Protein AF-A0A5K1EZI3-F1 (afdb_monomer)

Nearest PDB structures (foldseek):
  6fdp-assembly1_A  TM=5.413E-01  e=1.019E-01  Homo sapiens
  7bev-assembly1_A  TM=5.002E-01  e=5.041E-01  Homo sapiens
  7onu-assembly1_E  TM=4.854E-01  e=3.895E-0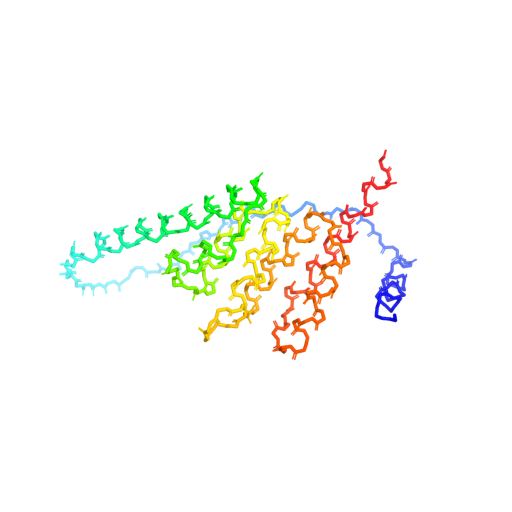1  Homo sapiens
  6fd7-assembly1_A  TM=5.371E-01  e=1.342E+00  Homo sapiens
  2xpi-assembly1_A  TM=5.001E-01  e=3.964E+00  Schizosaccharomyces pombe

Secondary structure (DSSP, 8-state):
-HHHHHHHHHHHHSSS------------------------------SHHHHHHHHHHHHHHHHHHHHHHHHHHHHTT--HHHHHHHTT----HHHHHHHHHHTTT-HHHHHHHHHHHTTSTT----HHHHHHHHHHHHHTT-HHHHHHHHHHHHHTT---HHHHHHHHHHHHHHHHTT--

InterPro domains:
  IPR002885 Pentatricopeptide repeat [PS51375] (126-160)
  IPR002885 Pentatricopeptide repeat [TIGR00756] (129-157)
  IPR011990 Tetratricopeptide-like helical domain superfamily [G3DSA:1.25.40.10] (59-180)
  IPR044578 Pentatricopeptide repeat-containing protein BIR6-like [PTHR47003] (55-180)

Solvent-accessible surface area (backbone atoms only — not comparable to full-atom values): 11036 Å² total; per-residue (Å²): 109,69,70,58,50,55,52,51,59,53,55,70,68,69,74,66,91,80,79,95,79,77,88,80,81,76,88,76,92,77,84,84,88,79,87,89,78,86,83,89,79,95,72,88,72,83,66,62,66,60,53,57,51,52,50,51,51,53,50,52,51,48,44,52,50,53,44,49,52,49,55,55,24,57,76,64,74,48,71,49,65,65,52,52,64,71,64,70,67,84,85,43,64,68,57,51,34,58,38,40,61,77,28,47,83,40,49,68,57,34,51,53,51,52,57,50,53,51,68,40,88,98,43,70,81,48,46,66,38,49,45,49,52,42,49,20,22,36,73,62,66,36,58,69,62,35,51,54,52,51,55,51,30,58,75,69,70,40,70,52,75,67,60,60,50,46,55,56,55,32,53,53,63,56,56,58,67,75,78,111

Mean predicted aligned error: 14.08 Å

Foldseek 3Di:
DVVVVVVVVVVVVPPDDDDDDDPDDDPDDDDDDDDDDDDDDDDDPPPPPVVVVVVVVVLVVLLVVLLVLLVVCVVVVHPSLVVVVVVVRPQDQVSLLSSLVVCLQPLPSNVVSLVSSCPDPPDHHALSNLLSSLSSCLNNVVVVVNVVSLVVCVVVVRDDPSSVVSNVVSVVVVVVVVVD

Radius of gyration: 22.32 Å; Cα contacts (8 Å, |Δi|>4): 103; chains: 1; bounding box: 46×51×60 Å

Structure (mmCIF, N/CA/C/O backbone):
data_AF-A0A5K1EZI3-F1
#
_entry.id   AF-A0A5K1EZI3-F1
#
loop_
_atom_site.group_PDB
_atom_site.id
_atom_site.type_symbol
_atom_site.label_atom_id
_atom_site.label_alt_id
_atom_site.label_comp_id
_atom_sit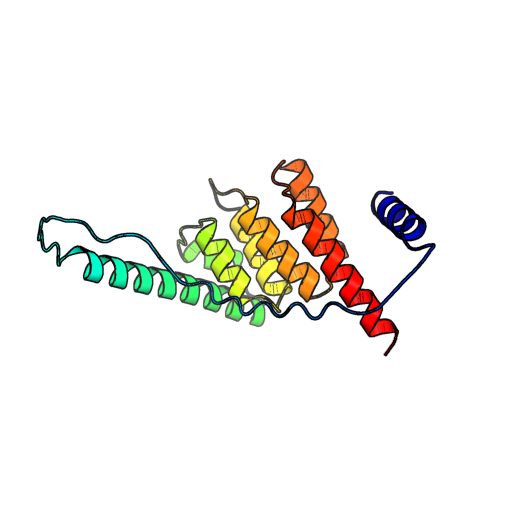e.label_asym_id
_atom_site.label_entity_id
_atom_site.label_seq_id
_atom_site.pdbx_PDB_ins_code
_atom_site.Cartn_x
_atom_site.Cartn_y
_atom_site.Cartn_z
_atom_site.occupancy
_atom_site.B_iso_or_equiv
_atom_site.auth_seq_id
_atom_site.auth_comp_id
_atom_site.auth_asym_id
_atom_site.auth_atom_id
_atom_site.pdbx_PDB_model_num
ATOM 1 N N . LYS A 1 1 ? 18.517 9.032 -17.208 1.00 45.69 1 LYS A N 1
ATOM 2 C CA . LYS A 1 1 ? 19.935 8.676 -16.939 1.00 45.69 1 LYS A CA 1
ATOM 3 C C . LYS A 1 1 ? 20.067 7.306 -16.268 1.00 45.69 1 LYS A C 1
ATOM 5 O O . LYS A 1 1 ? 20.828 6.501 -16.771 1.00 45.69 1 LYS A O 1
ATOM 10 N N . PHE A 1 2 ? 19.306 6.991 -15.210 1.00 39.41 2 PHE A N 1
ATOM 11 C CA . PHE A 1 2 ? 19.291 5.632 -14.631 1.00 39.41 2 PHE A CA 1
ATOM 12 C C . PHE A 1 2 ? 18.653 4.577 -15.558 1.00 39.41 2 PHE A C 1
ATOM 14 O O . PHE A 1 2 ? 19.219 3.507 -15.732 1.00 39.41 2 PHE A O 1
ATOM 21 N N . SER A 1 3 ? 17.545 4.912 -16.235 1.00 40.72 3 SER A N 1
ATOM 22 C CA . SER A 1 3 ? 16.910 4.040 -17.247 1.00 40.72 3 SER A CA 1
ATOM 23 C C . SER A 1 3 ? 17.865 3.650 -18.381 1.00 40.72 3 SER A C 1
ATOM 25 O O . SER A 1 3 ? 17.948 2.486 -18.744 1.00 40.72 3 SER A O 1
ATOM 27 N N . THR A 1 4 ? 18.632 4.616 -18.889 1.00 44.75 4 THR A N 1
ATOM 28 C CA . THR A 1 4 ? 19.606 4.404 -19.969 1.00 44.75 4 THR A CA 1
ATOM 29 C C . THR A 1 4 ? 20.823 3.602 -19.506 1.00 44.75 4 THR A C 1
ATOM 31 O O . THR A 1 4 ? 21.345 2.805 -20.269 1.00 44.75 4 THR A O 1
ATOM 34 N N . LEU A 1 5 ? 21.251 3.768 -18.247 1.00 49.56 5 LEU A N 1
ATOM 35 C CA . LEU A 1 5 ? 22.339 2.970 -17.671 1.00 49.56 5 LEU A CA 1
ATOM 36 C C . LEU A 1 5 ? 21.917 1.513 -17.462 1.00 49.56 5 LEU A C 1
ATOM 38 O O . LEU A 1 5 ? 22.689 0.614 -17.760 1.00 49.56 5 LEU A O 1
ATOM 42 N N . LEU A 1 6 ? 20.679 1.261 -17.023 1.00 55.12 6 LEU A N 1
ATOM 43 C CA . LEU A 1 6 ? 20.150 -0.104 -16.941 1.00 55.12 6 LEU A CA 1
ATOM 44 C C . LEU A 1 6 ? 19.987 -0.743 -18.329 1.00 55.12 6 LEU A C 1
ATOM 46 O O . LEU A 1 6 ? 20.252 -1.933 -18.477 1.00 55.12 6 LEU A O 1
ATOM 50 N N . GLU A 1 7 ? 19.605 0.029 -19.350 1.00 49.81 7 GLU A N 1
ATOM 51 C CA . GLU A 1 7 ? 19.553 -0.449 -20.739 1.00 49.81 7 GLU A CA 1
ATOM 52 C C . GLU A 1 7 ? 20.942 -0.799 -21.297 1.00 49.81 7 GLU A C 1
ATOM 54 O O . GLU A 1 7 ? 21.100 -1.861 -21.904 1.00 49.81 7 GLU A O 1
ATOM 59 N N . GLU A 1 8 ? 21.959 0.035 -21.059 1.00 45.12 8 GLU A N 1
ATOM 60 C CA . GLU A 1 8 ? 23.332 -0.225 -21.517 1.00 45.12 8 GLU A CA 1
ATOM 61 C C . GLU A 1 8 ? 23.987 -1.412 -20.791 1.00 45.12 8 GLU A C 1
ATOM 63 O O . GLU A 1 8 ? 24.652 -2.232 -21.431 1.00 45.12 8 GLU A O 1
ATOM 68 N N . GLU A 1 9 ? 23.774 -1.557 -19.479 1.00 49.31 9 GLU A N 1
ATOM 69 C CA . GLU A 1 9 ? 24.380 -2.636 -18.682 1.00 49.31 9 GLU A CA 1
ATOM 70 C C . GLU A 1 9 ? 23.766 -4.015 -18.982 1.00 49.31 9 GLU A C 1
ATOM 72 O O . GLU A 1 9 ? 24.417 -5.051 -18.822 1.00 49.31 9 GLU A O 1
ATOM 77 N N . VAL A 1 10 ? 22.503 -4.038 -19.420 1.00 52.97 10 VAL A N 1
ATOM 78 C CA . VAL A 1 10 ? 21.805 -5.250 -19.877 1.00 52.97 10 VAL A CA 1
ATOM 79 C C . VAL A 1 10 ? 22.204 -5.600 -21.315 1.00 52.97 10 VAL A C 1
ATOM 81 O O . VAL A 1 10 ? 22.343 -6.779 -21.634 1.00 52.97 10 VAL A O 1
ATOM 84 N N . TYR A 1 11 ? 22.452 -4.606 -22.175 1.00 41.81 11 TYR A N 1
ATOM 85 C CA . TYR A 1 11 ? 22.915 -4.834 -23.549 1.00 41.81 11 TYR A CA 1
ATOM 86 C C . TYR A 1 11 ? 24.332 -5.428 -23.599 1.00 41.81 11 TYR A C 1
ATOM 88 O O . TYR A 1 11 ? 24.587 -6.339 -24.381 1.00 41.81 11 TYR A O 1
ATOM 96 N N . LYS A 1 12 ? 25.239 -4.984 -22.719 1.00 45.38 12 LYS A N 1
ATOM 97 C CA . LYS A 1 12 ? 26.619 -5.503 -22.658 1.00 45.38 12 LYS A CA 1
ATOM 98 C C . LYS A 1 12 ? 26.729 -6.940 -22.143 1.00 45.38 12 LYS A C 1
ATOM 100 O O . LYS A 1 12 ? 27.698 -7.613 -22.472 1.00 45.38 12 LYS A O 1
ATOM 105 N N . ARG A 1 13 ? 25.767 -7.412 -21.342 1.00 49.94 13 ARG A N 1
ATOM 106 C CA . ARG A 1 13 ? 25.794 -8.769 -20.767 1.00 49.94 1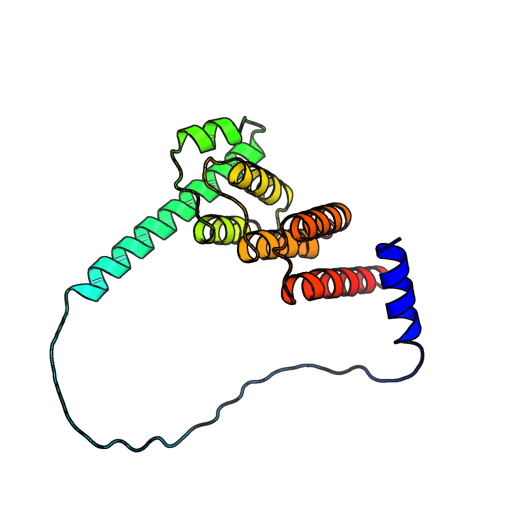3 ARG A CA 1
ATOM 107 C C . ARG A 1 13 ? 25.201 -9.855 -21.665 1.00 49.94 13 ARG A C 1
ATOM 109 O O . ARG A 1 13 ? 25.483 -11.019 -21.428 1.00 49.94 13 ARG A O 1
ATOM 116 N N . ASN A 1 14 ? 24.437 -9.488 -22.693 1.00 42.78 14 ASN A N 1
ATOM 117 C CA . ASN A 1 14 ? 23.687 -10.439 -23.525 1.00 42.78 14 ASN A CA 1
ATOM 118 C C . ASN A 1 14 ? 24.277 -10.611 -24.938 1.00 42.78 14 ASN A C 1
ATOM 120 O O . ASN A 1 14 ? 23.567 -11.025 -25.852 1.00 42.78 14 ASN A O 1
ATOM 124 N N . GLY A 1 15 ? 25.542 -10.222 -25.128 1.00 38.34 15 GLY A N 1
ATOM 125 C CA . GLY A 1 15 ? 26.219 -10.227 -26.425 1.00 38.34 15 GLY A CA 1
ATOM 126 C C . GLY A 1 15 ? 26.690 -11.596 -26.913 1.00 38.34 15 GLY A C 1
ATOM 127 O O . GLY A 1 15 ? 26.857 -11.739 -28.114 1.00 38.34 15 GLY A O 1
ATOM 128 N N . ASP A 1 16 ? 26.833 -12.594 -26.040 1.00 33.97 16 ASP A N 1
ATOM 129 C CA . ASP A 1 16 ? 27.304 -13.928 -26.416 1.00 33.97 16 ASP A CA 1
ATOM 130 C C . ASP A 1 16 ? 26.567 -15.000 -25.587 1.00 33.97 16 ASP A C 1
ATOM 132 O O . ASP A 1 16 ? 26.654 -14.970 -24.365 1.00 33.97 16 ASP A O 1
ATOM 136 N N . GLU A 1 17 ? 25.853 -15.904 -26.284 1.00 38.91 17 GLU A N 1
ATOM 137 C CA . GLU A 1 17 ? 25.683 -17.349 -25.981 1.00 38.91 17 GLU A CA 1
ATOM 138 C C . GLU A 1 17 ? 25.104 -17.789 -24.598 1.00 38.91 17 GLU A C 1
ATOM 140 O O . GLU A 1 17 ? 25.548 -17.354 -23.550 1.00 38.91 17 GLU A O 1
ATOM 145 N N . VAL A 1 18 ? 24.153 -18.719 -24.404 1.00 37.22 18 VAL A N 1
ATOM 146 C CA . VAL A 1 18 ? 23.361 -19.686 -25.192 1.00 37.22 18 VAL A CA 1
ATOM 147 C C . VAL A 1 18 ? 22.156 -20.093 -24.307 1.00 37.22 18 VAL A C 1
ATOM 149 O O . VAL A 1 18 ? 22.229 -20.014 -23.084 1.00 37.22 18 VAL A O 1
ATOM 152 N N . ALA A 1 19 ? 21.131 -20.657 -24.950 1.00 33.09 19 ALA A N 1
ATOM 153 C CA . ALA A 1 19 ? 20.213 -21.689 -24.446 1.00 33.09 19 ALA A CA 1
ATOM 154 C C . ALA A 1 19 ? 19.040 -21.274 -23.538 1.00 33.09 19 ALA A C 1
ATOM 156 O O . ALA A 1 19 ? 19.161 -21.026 -22.342 1.00 33.09 19 ALA A O 1
ATOM 157 N N . ASN A 1 20 ? 17.858 -21.349 -24.156 1.00 41.91 20 ASN A N 1
ATOM 158 C CA . ASN A 1 20 ? 16.627 -21.806 -23.522 1.00 41.91 20 ASN A CA 1
ATOM 159 C C . ASN A 1 20 ? 16.889 -23.070 -22.694 1.00 41.91 20 ASN A C 1
ATOM 161 O O . ASN A 1 20 ? 17.385 -24.054 -23.234 1.00 41.91 20 ASN A O 1
ATOM 165 N N . ASP A 1 21 ? 16.553 -23.009 -21.415 1.00 38.06 21 ASP A N 1
ATOM 166 C CA . ASP A 1 21 ? 15.732 -23.979 -20.686 1.00 38.06 21 ASP A CA 1
ATOM 167 C C . ASP A 1 21 ? 15.951 -23.714 -19.205 1.00 38.06 21 ASP A C 1
ATOM 169 O O . ASP A 1 21 ? 17.045 -23.890 -18.667 1.00 38.06 21 ASP A O 1
ATOM 173 N N . THR A 1 22 ? 14.904 -23.276 -18.519 1.00 39.81 22 THR A N 1
ATOM 174 C CA . THR A 1 22 ? 14.792 -23.568 -17.091 1.00 39.81 22 THR A CA 1
ATOM 175 C C . THR A 1 22 ? 13.324 -23.570 -16.701 1.00 39.81 22 THR A C 1
ATOM 177 O O . THR A 1 22 ? 12.804 -22.653 -16.068 1.00 39.81 22 THR A O 1
ATOM 180 N N . ASP A 1 23 ? 12.662 -24.658 -17.086 1.00 38.38 23 ASP A N 1
ATOM 181 C CA . ASP A 1 23 ? 11.714 -25.295 -16.184 1.00 38.38 23 ASP A CA 1
ATOM 182 C C . ASP A 1 23 ? 12.450 -25.572 -14.865 1.00 38.38 23 ASP A C 1
ATOM 184 O O . ASP A 1 23 ? 13.356 -26.402 -14.805 1.00 38.38 23 ASP A O 1
ATOM 188 N N . ILE A 1 24 ? 12.089 -24.853 -13.803 1.00 39.78 24 ILE A N 1
ATOM 189 C CA . ILE A 1 24 ? 12.442 -25.246 -12.438 1.00 39.78 24 ILE A CA 1
ATOM 190 C C . ILE A 1 24 ? 11.152 -25.699 -11.765 1.00 39.78 24 ILE A C 1
ATOM 192 O O . ILE A 1 24 ? 10.483 -24.951 -11.054 1.00 39.78 24 ILE A O 1
ATOM 196 N N . PHE A 1 25 ? 10.821 -26.960 -12.036 1.00 38.75 25 PHE A N 1
ATOM 197 C CA . PHE A 1 25 ? 10.209 -27.835 -11.050 1.00 38.75 25 PHE A CA 1
ATOM 198 C C . PHE A 1 25 ? 11.273 -28.162 -10.002 1.00 38.75 25 PHE A C 1
ATOM 200 O O . PHE A 1 25 ? 12.363 -28.610 -10.354 1.00 38.75 25 PHE A O 1
ATOM 207 N N . VAL A 1 26 ? 10.950 -27.980 -8.725 1.00 40.72 26 VAL A N 1
ATOM 208 C CA . VAL A 1 26 ? 11.588 -28.746 -7.651 1.00 40.72 26 VAL A CA 1
ATOM 209 C C . VAL A 1 26 ? 10.478 -29.205 -6.716 1.00 40.72 26 VAL A C 1
ATOM 211 O O . VAL A 1 26 ? 10.163 -28.549 -5.727 1.00 40.72 26 VAL A O 1
ATOM 214 N N . ASP A 1 27 ? 9.871 -30.332 -7.084 1.00 41.41 27 ASP A N 1
ATOM 215 C CA . ASP A 1 27 ? 9.483 -31.331 -6.097 1.00 41.41 27 ASP A CA 1
ATOM 216 C C . ASP A 1 27 ? 10.785 -31.931 -5.555 1.00 41.41 27 ASP A C 1
ATOM 218 O O . ASP A 1 27 ? 11.642 -32.386 -6.317 1.00 41.41 27 ASP A O 1
ATOM 222 N N . GLY A 1 28 ? 10.965 -31.861 -4.243 1.00 38.06 28 GLY A N 1
ATOM 223 C CA . GLY A 1 28 ? 12.155 -32.340 -3.553 1.00 38.06 28 GLY A CA 1
ATOM 224 C C . GLY A 1 28 ? 11.763 -32.952 -2.222 1.00 38.06 28 GLY A C 1
ATOM 225 O O . GLY A 1 28 ? 11.924 -32.317 -1.184 1.00 38.06 28 GLY A O 1
ATOM 226 N N . ASP A 1 29 ? 11.239 -34.176 -2.282 1.00 43.34 29 ASP A N 1
ATOM 227 C CA . ASP A 1 29 ? 11.206 -35.107 -1.156 1.00 43.34 29 ASP A CA 1
ATOM 228 C C . ASP A 1 29 ? 12.644 -35.435 -0.734 1.00 43.34 29 ASP A C 1
ATOM 230 O O . ASP A 1 29 ? 13.414 -36.010 -1.506 1.00 43.34 29 ASP A O 1
ATOM 234 N N . VAL A 1 30 ? 12.991 -35.099 0.508 1.00 48.44 30 VAL A N 1
ATOM 235 C CA . VAL A 1 30 ? 14.116 -35.693 1.239 1.00 48.44 30 VAL A CA 1
ATOM 236 C C . VAL A 1 30 ? 13.651 -35.951 2.676 1.00 48.44 30 VAL A C 1
ATOM 238 O O . VAL A 1 30 ? 13.688 -35.055 3.519 1.00 48.44 30 VAL A O 1
ATOM 241 N N . GLY A 1 31 ? 13.181 -37.176 2.932 1.00 38.28 31 GLY A N 1
ATOM 242 C CA . GLY A 1 31 ? 13.321 -37.843 4.237 1.00 38.28 31 GLY A CA 1
ATOM 243 C C . GLY A 1 31 ? 14.764 -38.352 4.397 1.00 38.28 31 GLY A C 1
ATOM 244 O O . GLY A 1 31 ? 15.509 -38.392 3.419 1.00 38.28 31 GLY A O 1
ATOM 245 N N . ASP A 1 32 ? 15.289 -38.724 5.559 1.00 40.94 32 ASP A N 1
ATOM 246 C CA . ASP A 1 32 ? 14.758 -38.926 6.907 1.00 40.94 32 ASP A CA 1
ATOM 247 C C . ASP A 1 32 ? 15.922 -38.713 7.912 1.00 40.94 32 ASP A C 1
ATOM 249 O O . ASP A 1 32 ? 17.052 -38.422 7.516 1.00 40.94 32 ASP A O 1
ATOM 253 N N . ASP A 1 33 ? 15.628 -38.929 9.198 1.00 47.12 33 ASP A N 1
ATOM 254 C CA . ASP A 1 33 ? 16.542 -39.235 10.314 1.00 47.12 33 ASP A CA 1
ATOM 255 C C . ASP A 1 33 ? 16.895 -38.096 11.286 1.00 47.12 33 ASP A C 1
ATOM 257 O O . ASP A 1 33 ? 18.024 -37.607 11.361 1.00 47.12 33 ASP A O 1
ATOM 261 N N . TYR A 1 34 ? 15.943 -37.794 12.178 1.00 45.56 34 TYR A N 1
ATOM 262 C CA . TYR A 1 34 ? 16.273 -37.373 13.541 1.00 45.56 34 TYR A CA 1
ATOM 263 C C . TYR A 1 34 ? 15.736 -38.384 14.551 1.00 45.56 34 TYR A C 1
ATOM 265 O O . TYR A 1 34 ? 14.535 -38.625 14.646 1.00 45.56 34 TYR A O 1
ATOM 273 N N . ASN A 1 35 ? 16.678 -38.970 15.287 1.00 49.22 35 ASN A N 1
ATOM 274 C CA . ASN A 1 35 ? 16.459 -39.925 16.362 1.00 49.22 35 ASN A CA 1
ATOM 275 C C . ASN A 1 35 ? 15.498 -39.373 17.429 1.00 49.22 35 ASN A C 1
ATOM 277 O O . ASN A 1 35 ? 15.713 -38.294 17.985 1.00 49.22 35 ASN A O 1
ATOM 281 N N . ASP A 1 36 ? 14.458 -40.160 17.699 1.00 56.16 36 ASP A N 1
ATOM 282 C CA . ASP A 1 36 ? 13.562 -40.078 18.849 1.00 56.16 36 ASP A CA 1
ATOM 283 C C . ASP A 1 36 ? 14.276 -40.646 20.076 1.00 56.16 36 ASP A C 1
ATOM 285 O O . ASP A 1 36 ? 14.572 -41.833 20.102 1.00 56.16 36 ASP A O 1
ATOM 289 N N . ASP A 1 37 ? 14.535 -39.802 21.077 1.00 50.12 37 ASP A N 1
ATOM 290 C CA . ASP A 1 37 ? 14.897 -40.222 22.430 1.00 50.12 37 ASP A CA 1
ATOM 291 C C . ASP A 1 37 ? 14.413 -39.180 23.455 1.00 50.12 37 ASP A C 1
ATOM 293 O O . ASP A 1 37 ? 15.164 -38.363 23.985 1.00 50.12 37 ASP A O 1
ATOM 297 N N . GLY A 1 38 ? 13.132 -39.272 23.810 1.00 52.34 38 GLY A N 1
ATOM 298 C CA . GLY A 1 38 ? 12.785 -39.312 25.229 1.00 52.34 38 GLY A CA 1
ATOM 299 C C . GLY A 1 38 ? 12.363 -38.021 25.949 1.00 52.34 38 GLY A C 1
ATOM 300 O O . GLY A 1 38 ? 13.156 -37.148 26.282 1.00 52.34 38 GLY A O 1
ATOM 301 N N . ARG A 1 39 ? 11.128 -38.124 26.460 1.00 50.41 39 ARG A N 1
ATOM 302 C CA . ARG A 1 39 ? 10.656 -37.671 27.788 1.00 50.41 39 ARG A CA 1
ATOM 303 C C . ARG A 1 39 ? 10.186 -36.216 27.934 1.00 50.41 39 ARG A C 1
ATOM 305 O O . ARG A 1 39 ? 10.882 -35.358 28.451 1.00 50.41 39 ARG A O 1
ATOM 312 N N . GLY A 1 40 ? 8.880 -36.061 27.709 1.00 50.31 40 GLY A N 1
ATOM 313 C CA . GLY A 1 40 ? 7.926 -35.772 28.788 1.00 50.31 40 GLY A CA 1
ATOM 314 C C . GLY A 1 40 ? 7.763 -34.316 29.232 1.00 50.31 40 GLY A C 1
ATOM 315 O O . GLY A 1 40 ? 8.572 -33.805 29.990 1.00 50.31 40 GLY A O 1
ATOM 316 N N . SER A 1 41 ? 6.606 -33.728 28.917 1.00 52.75 41 SER A N 1
ATOM 317 C CA . SER A 1 41 ? 5.654 -33.259 29.938 1.00 52.75 41 SER A CA 1
ATOM 318 C C . SER A 1 41 ? 4.341 -32.855 29.263 1.00 52.75 41 SER A C 1
ATOM 320 O O . SER A 1 41 ? 4.285 -31.892 28.501 1.00 52.75 41 SER A O 1
ATOM 322 N N . ALA A 1 42 ? 3.280 -33.617 29.526 1.00 59.66 42 ALA A N 1
ATOM 323 C CA . ALA A 1 42 ? 1.923 -33.269 29.134 1.00 59.66 42 ALA A CA 1
ATOM 324 C C . ALA A 1 42 ? 1.409 -32.150 30.053 1.00 59.66 42 ALA A C 1
ATOM 326 O O . ALA A 1 42 ? 0.907 -32.408 31.144 1.00 59.66 42 ALA A O 1
ATOM 327 N N . GLY A 1 43 ? 1.548 -30.906 29.603 1.00 50.62 43 GLY A N 1
ATOM 328 C CA . GLY A 1 43 ? 0.782 -29.766 30.094 1.00 50.62 43 GLY A CA 1
ATOM 329 C C . GLY A 1 43 ? -0.201 -29.352 29.008 1.00 50.62 43 GLY A C 1
ATOM 330 O O . GLY A 1 43 ? 0.175 -28.641 28.084 1.00 50.62 43 GLY A O 1
ATOM 331 N N . GLY A 1 44 ? -1.436 -29.849 29.076 1.00 56.91 44 GLY A N 1
ATOM 332 C CA . GLY A 1 44 ? -2.506 -29.423 28.180 1.00 56.91 44 GLY A CA 1
ATOM 333 C C . GLY A 1 44 ? -2.912 -27.984 28.484 1.00 56.91 44 GLY A C 1
ATOM 334 O O . GLY A 1 44 ? -3.637 -27.747 29.445 1.00 56.91 44 GLY A O 1
ATOM 335 N N . ASP A 1 45 ? -2.455 -27.044 27.660 1.00 55.28 45 ASP A N 1
ATOM 336 C CA . ASP A 1 45 ? -3.030 -25.704 27.543 1.00 55.28 45 ASP A CA 1
ATOM 337 C C . ASP A 1 45 ? -4.003 -25.696 26.356 1.00 55.28 45 ASP A C 1
ATOM 339 O O . ASP A 1 45 ? -3.641 -25.435 25.212 1.00 55.28 45 ASP A O 1
ATOM 343 N N . SER A 1 46 ? -5.251 -26.075 26.622 1.00 58.12 46 SER A N 1
ATOM 344 C CA . SER A 1 46 ? -6.326 -26.146 25.626 1.00 58.12 46 SER A CA 1
ATOM 345 C C . SER A 1 46 ? -7.064 -24.813 25.420 1.00 58.12 46 SER A C 1
ATOM 347 O O . SER A 1 46 ? -8.025 -24.765 24.652 1.00 58.12 46 SER A O 1
ATOM 349 N N . GLY A 1 47 ? -6.632 -23.721 26.069 1.00 56.44 47 GLY A N 1
ATOM 350 C CA . GLY A 1 47 ? -7.242 -22.389 25.928 1.00 56.44 47 GLY A CA 1
ATOM 351 C C . GLY A 1 47 ? -6.693 -21.555 24.760 1.00 56.44 47 GLY A C 1
ATOM 352 O O . GLY A 1 47 ? -7.420 -20.750 24.178 1.00 56.44 47 GLY A O 1
ATOM 353 N N . SER A 1 48 ? -5.436 -21.790 24.371 1.00 60.72 48 SER A N 1
ATOM 354 C CA . SER A 1 48 ? -4.647 -20.931 23.468 1.00 60.72 48 SER A CA 1
ATOM 355 C C . SER A 1 48 ? -5.085 -20.956 21.993 1.00 60.72 48 SER A C 1
ATOM 357 O O . SER A 1 48 ? -5.045 -19.934 21.303 1.00 60.72 48 SER A O 1
ATOM 359 N N . ASP A 1 49 ? -5.555 -22.099 21.488 1.00 69.00 49 ASP A N 1
ATOM 360 C CA . ASP A 1 49 ? -5.877 -22.246 20.059 1.00 69.00 49 ASP A CA 1
ATOM 361 C C . ASP A 1 49 ? -7.232 -21.638 19.667 1.00 69.00 49 ASP A C 1
ATOM 363 O O . ASP A 1 49 ? -7.419 -21.194 18.525 1.00 69.00 49 ASP A O 1
ATOM 367 N N . SER A 1 50 ? -8.177 -21.572 20.612 1.00 75.50 50 SER A N 1
ATOM 368 C CA . SER A 1 50 ? -9.519 -21.035 20.355 1.00 75.50 50 SER A CA 1
ATOM 369 C C . SER A 1 50 ? -9.508 -19.504 20.242 1.00 75.50 50 SER A C 1
ATOM 371 O O . SER A 1 50 ? -10.131 -18.941 19.336 1.00 75.50 50 SER A O 1
ATOM 373 N N . GLU A 1 51 ? -8.725 -18.827 21.089 1.00 77.88 51 GLU A N 1
ATOM 374 C CA . GLU A 1 51 ? -8.618 -17.363 21.101 1.00 77.88 51 GLU A CA 1
ATOM 375 C C . GLU A 1 51 ? -7.856 -16.846 19.875 1.00 77.88 51 GLU A C 1
ATOM 377 O O . GLU A 1 51 ? -8.371 -15.990 19.151 1.00 77.88 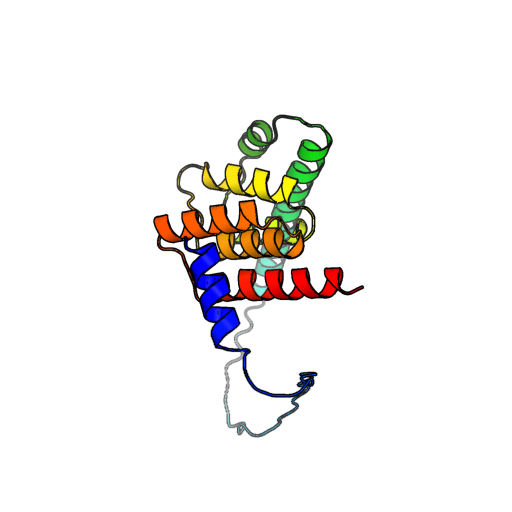51 GLU A O 1
ATOM 382 N N . LYS A 1 52 ? -6.710 -17.458 19.538 1.00 80.88 52 LYS A N 1
ATOM 383 C CA . LYS A 1 52 ? -5.946 -17.133 18.316 1.00 80.88 52 LYS A CA 1
ATOM 384 C C . LYS A 1 52 ? -6.775 -17.281 17.042 1.00 80.88 52 LYS A C 1
ATOM 386 O O . LYS A 1 52 ? -6.611 -16.528 16.082 1.00 80.88 52 LYS A O 1
ATOM 391 N N . SER A 1 53 ? -7.663 -18.271 16.997 1.00 89.06 53 SER A N 1
ATOM 392 C CA . SER A 1 53 ? -8.525 -18.500 15.833 1.00 89.06 53 SER A CA 1
ATOM 393 C C . SER A 1 53 ? -9.571 -17.399 15.671 1.00 89.06 53 SER A C 1
ATOM 395 O O . SER A 1 53 ? -9.778 -16.913 14.558 1.00 89.06 53 SER A O 1
ATOM 397 N N . ARG A 1 54 ? -10.156 -16.932 16.778 1.00 91.06 54 ARG A N 1
ATOM 398 C CA . ARG A 1 54 ? -11.101 -15.811 16.776 1.00 91.06 54 ARG A CA 1
ATOM 399 C C . ARG A 1 54 ? -10.435 -14.490 16.392 1.00 91.06 54 ARG A C 1
ATOM 401 O O . ARG A 1 54 ? -11.014 -13.718 15.631 1.00 91.06 54 ARG A O 1
ATOM 408 N N . GLU A 1 55 ? -9.221 -14.231 16.872 1.00 88.81 55 GLU A N 1
ATOM 409 C CA . GLU A 1 55 ? -8.456 -13.030 16.509 1.00 88.81 55 GLU A CA 1
ATOM 410 C C . GLU A 1 55 ? -8.136 -12.981 15.013 1.00 88.81 55 GLU A C 1
ATOM 412 O O . GLU A 1 55 ? -8.350 -11.951 14.371 1.00 88.81 55 GLU A O 1
ATOM 417 N N . ARG A 1 56 ? -7.707 -14.110 14.431 1.00 90.12 56 ARG A N 1
ATOM 418 C CA . ARG A 1 56 ? -7.493 -14.229 12.980 1.00 90.12 56 ARG A CA 1
ATOM 419 C C . ARG A 1 56 ? -8.764 -13.953 12.188 1.00 90.12 56 ARG A C 1
ATOM 421 O O . ARG A 1 56 ? -8.705 -13.278 11.165 1.00 90.12 56 ARG A O 1
ATOM 428 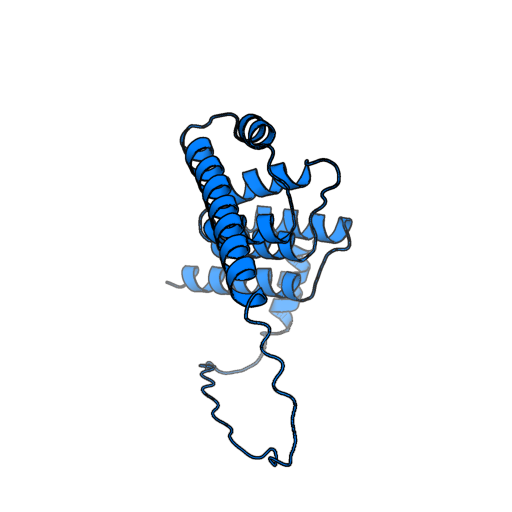N N . GLU A 1 57 ? -9.910 -14.438 12.657 1.00 92.69 57 GLU A N 1
ATOM 429 C CA . GLU A 1 57 ? -11.194 -14.180 12.004 1.00 92.69 57 GLU A CA 1
ATOM 430 C C . GLU A 1 57 ? -11.579 -12.693 12.062 1.00 92.69 57 GLU A C 1
ATOM 432 O O . GLU A 1 57 ? -12.021 -12.125 11.062 1.00 92.69 57 GLU A O 1
ATOM 437 N N . ILE A 1 58 ? -11.381 -12.041 13.212 1.00 91.62 58 ILE A N 1
ATOM 438 C CA . ILE A 1 58 ? -11.617 -10.598 13.370 1.00 91.62 58 ILE A CA 1
ATOM 439 C C . ILE A 1 58 ? -10.698 -9.808 12.433 1.00 91.62 58 ILE A C 1
ATOM 441 O O . ILE A 1 58 ? -11.166 -8.911 11.732 1.00 91.62 58 ILE A O 1
ATOM 445 N N . TYR A 1 59 ? -9.417 -10.170 12.371 1.00 92.50 59 TYR A N 1
ATOM 446 C CA . TYR A 1 59 ? -8.456 -9.538 11.475 1.00 92.50 59 TYR A CA 1
ATOM 447 C C . TYR A 1 59 ? -8.815 -9.740 9.995 1.00 92.50 59 TYR A C 1
ATOM 449 O O . TYR A 1 59 ? -8.837 -8.785 9.224 1.00 92.50 59 TYR A O 1
ATOM 457 N N . ALA A 1 60 ? -9.190 -10.955 9.593 1.00 93.00 60 ALA A N 1
ATOM 458 C CA . ALA A 1 60 ? -9.617 -11.234 8.223 1.00 93.00 60 ALA A CA 1
ATOM 459 C C . ALA A 1 60 ? -10.864 -10.422 7.834 1.00 93.00 60 ALA A C 1
ATOM 461 O O . ALA A 1 60 ? -10.954 -9.914 6.714 1.00 93.00 60 ALA A O 1
ATOM 462 N N . LYS A 1 61 ? -11.809 -10.249 8.768 1.00 93.62 61 LYS A N 1
ATOM 463 C CA . LYS A 1 61 ? -12.981 -9.378 8.594 1.00 93.62 61 LYS A CA 1
ATOM 464 C C . LYS A 1 61 ? -12.592 -7.904 8.474 1.00 93.62 61 LYS A C 1
ATOM 466 O O . LYS A 1 61 ? -13.216 -7.188 7.696 1.00 93.62 61 LYS A O 1
ATOM 471 N N . GLU A 1 62 ? -11.574 -7.452 9.203 1.00 93.88 62 GLU A N 1
ATOM 472 C CA . GLU A 1 62 ? -11.029 -6.094 9.089 1.00 93.88 62 GLU A CA 1
ATOM 473 C C . GLU A 1 62 ? -10.438 -5.849 7.694 1.00 93.88 62 GLU A C 1
ATOM 475 O O . GLU A 1 62 ? -10.836 -4.898 7.021 1.00 93.88 62 GLU A O 1
ATOM 480 N N . VAL A 1 63 ? -9.564 -6.747 7.223 1.00 95.06 63 VAL A N 1
ATOM 481 C CA . VAL A 1 63 ? -8.983 -6.701 5.868 1.00 95.06 63 VAL A CA 1
ATOM 482 C C . VAL A 1 63 ? -10.089 -6.676 4.811 1.00 95.06 63 VAL A C 1
ATOM 484 O O . VAL A 1 63 ? -10.058 -5.861 3.887 1.00 95.06 63 VAL A O 1
ATOM 487 N N . ASP A 1 64 ? -11.097 -7.543 4.954 1.00 95.06 64 ASP A N 1
ATOM 488 C CA . ASP A 1 64 ? -12.227 -7.618 4.029 1.00 95.06 64 ASP A CA 1
ATOM 489 C C . ASP A 1 64 ? -13.066 -6.336 4.021 1.00 95.06 64 ASP A C 1
ATOM 491 O O . ASP A 1 64 ? -13.436 -5.845 2.951 1.00 95.06 64 ASP A O 1
ATOM 495 N N . ARG A 1 65 ? -13.312 -5.751 5.198 1.00 94.81 65 ARG A N 1
ATOM 496 C CA . ARG A 1 65 ? -14.030 -4.481 5.329 1.00 94.81 65 ARG A CA 1
ATOM 497 C C . ARG A 1 65 ? -13.284 -3.351 4.626 1.00 94.81 65 ARG A C 1
ATOM 499 O O . ARG A 1 65 ? -13.894 -2.639 3.832 1.00 94.81 65 ARG A O 1
ATOM 506 N N . VAL A 1 66 ? -11.984 -3.195 4.883 1.00 94.38 66 VAL A N 1
ATOM 507 C CA . VAL A 1 66 ? -11.169 -2.134 4.266 1.00 94.38 66 VAL A CA 1
ATOM 508 C C . VAL A 1 66 ? -11.113 -2.310 2.749 1.00 94.38 66 VAL A C 1
ATOM 510 O O . VAL A 1 66 ? -11.351 -1.353 2.014 1.00 94.38 66 VAL A O 1
ATOM 513 N N . TYR A 1 67 ? -10.890 -3.537 2.272 1.00 94.69 67 TYR A N 1
ATOM 514 C CA . TYR A 1 67 ? -10.913 -3.853 0.844 1.00 94.69 67 TYR A CA 1
ATOM 515 C C . TYR A 1 67 ? -12.232 -3.435 0.175 1.00 94.69 67 TYR A C 1
ATOM 517 O O . TYR A 1 67 ? -12.209 -2.769 -0.861 1.00 94.69 67 TYR A O 1
ATOM 525 N N . LYS A 1 68 ? -13.380 -3.780 0.776 1.00 93.38 68 LYS A N 1
ATOM 526 C CA . LYS A 1 68 ? -14.707 -3.420 0.248 1.00 93.38 68 LYS A CA 1
ATOM 527 C C . LYS A 1 68 ? -14.896 -1.911 0.163 1.00 93.38 68 LYS A C 1
ATOM 529 O O . LYS A 1 68 ? -15.287 -1.418 -0.891 1.00 93.38 68 LYS A O 1
ATOM 534 N N . VAL A 1 69 ? -14.537 -1.182 1.221 1.00 92.38 69 VAL A N 1
ATOM 535 C CA . VAL A 1 69 ? -14.613 0.288 1.252 1.00 92.38 69 VAL A CA 1
ATOM 536 C C . VAL A 1 69 ? -13.781 0.899 0.123 1.00 92.38 69 VAL A C 1
ATOM 538 O O . VAL A 1 69 ? -14.285 1.729 -0.631 1.00 92.38 69 VAL A O 1
ATOM 541 N N . VAL A 1 70 ? -12.531 0.461 -0.051 1.00 92.31 70 VAL A N 1
ATOM 542 C CA . VAL A 1 70 ? -11.668 0.946 -1.140 1.00 92.31 70 VAL A CA 1
ATOM 543 C C . VAL A 1 70 ? -12.283 0.628 -2.507 1.00 92.31 70 VAL A C 1
ATOM 545 O O . VAL A 1 70 ? -12.351 1.503 -3.370 1.00 92.31 70 VAL A O 1
ATOM 548 N N . ASN A 1 71 ? -12.773 -0.595 -2.714 1.00 91.19 71 ASN A N 1
ATOM 549 C CA . ASN A 1 71 ? -13.315 -1.026 -4.002 1.00 91.19 71 ASN A CA 1
ATOM 550 C C . ASN A 1 71 ? -14.600 -0.268 -4.393 1.00 91.19 71 ASN A C 1
ATOM 552 O O . ASN A 1 71 ? -14.735 0.194 -5.525 1.00 91.19 71 ASN A O 1
ATOM 556 N N . GLU A 1 72 ? -15.529 -0.092 -3.452 1.00 89.31 72 GLU A N 1
ATOM 557 C CA . GLU A 1 72 ? -16.804 0.603 -3.678 1.00 89.31 72 GLU A CA 1
ATOM 558 C C . GLU A 1 72 ? -16.624 2.114 -3.883 1.00 89.31 72 GLU A C 1
ATOM 560 O O . GLU A 1 72 ? -17.265 2.722 -4.747 1.00 89.31 72 GLU A O 1
ATOM 565 N N . LEU A 1 73 ? -15.734 2.743 -3.111 1.00 87.19 73 LEU A N 1
ATOM 566 C CA . LEU A 1 73 ? -15.482 4.181 -3.223 1.00 87.19 73 LEU A CA 1
ATOM 567 C C . LEU A 1 73 ? -14.674 4.527 -4.468 1.00 87.19 73 LEU A C 1
ATOM 569 O O . LEU A 1 73 ? -14.907 5.576 -5.066 1.00 87.19 73 LEU A O 1
ATOM 573 N N . PHE A 1 74 ? -13.788 3.629 -4.903 1.00 83.06 74 PHE A N 1
ATOM 574 C CA . PHE A 1 74 ? -13.119 3.767 -6.191 1.00 83.06 74 PHE A CA 1
ATOM 575 C C . PHE A 1 74 ? -14.117 3.702 -7.355 1.00 83.06 74 PHE A C 1
ATOM 577 O O . PHE A 1 74 ? -14.040 4.516 -8.270 1.00 83.06 74 PHE A O 1
ATOM 584 N N . ALA A 1 75 ? -15.086 2.782 -7.305 1.00 80.00 75 ALA A N 1
ATOM 585 C CA . ALA A 1 75 ? -16.103 2.641 -8.349 1.00 80.00 75 ALA A CA 1
ATOM 586 C C . ALA A 1 75 ? -17.083 3.828 -8.424 1.00 80.00 75 ALA A C 1
ATOM 588 O O . ALA A 1 75 ? -17.650 4.087 -9.482 1.00 80.00 75 ALA A O 1
ATOM 589 N N . SER A 1 76 ? -17.296 4.536 -7.312 1.00 76.75 76 SER A N 1
ATOM 590 C CA . SER A 1 76 ? -18.279 5.623 -7.203 1.00 76.75 76 SER A CA 1
ATOM 591 C C . SER A 1 76 ? -17.684 7.035 -7.265 1.00 76.75 76 SER A C 1
ATOM 593 O O . SER A 1 76 ? -18.427 7.999 -7.086 1.00 76.75 76 SER A O 1
ATOM 595 N N . ASP A 1 77 ? -16.369 7.157 -7.490 1.00 71.94 77 ASP A N 1
ATOM 596 C CA . ASP A 1 77 ? -15.593 8.413 -7.484 1.00 71.94 77 ASP A CA 1
ATOM 597 C C . ASP A 1 77 ? -15.848 9.302 -6.248 1.00 71.94 77 ASP A C 1
ATOM 599 O O . ASP A 1 77 ? -15.746 10.529 -6.261 1.00 71.94 77 ASP A O 1
ATOM 603 N N . ARG A 1 78 ? -16.221 8.666 -5.134 1.00 76.69 78 ARG A N 1
ATOM 604 C CA . ARG A 1 78 ? -16.449 9.340 -3.857 1.00 76.69 78 ARG A CA 1
ATOM 605 C C . ARG A 1 78 ? -15.107 9.646 -3.190 1.00 76.69 78 ARG A C 1
ATOM 607 O O . ARG A 1 78 ? -14.062 9.086 -3.533 1.00 76.69 78 ARG A O 1
ATOM 614 N N . ASN A 1 79 ? -15.131 10.539 -2.201 1.00 84.50 79 ASN A N 1
ATOM 615 C CA . ASN A 1 79 ? -13.951 10.861 -1.399 1.00 84.50 79 ASN A CA 1
ATOM 616 C C . ASN A 1 79 ? -13.588 9.664 -0.495 1.00 84.50 79 ASN A C 1
ATOM 618 O O . ASN A 1 79 ? -14.088 9.539 0.624 1.00 84.50 79 ASN A O 1
ATOM 622 N N . MET A 1 80 ? -12.763 8.757 -1.028 1.00 87.31 80 MET A N 1
ATOM 623 C CA . MET A 1 80 ? -12.301 7.534 -0.371 1.00 87.31 80 MET A CA 1
ATOM 624 C C . MET A 1 80 ? -11.579 7.842 0.939 1.00 87.31 80 MET A C 1
ATOM 626 O O . MET A 1 80 ? -11.825 7.199 1.955 1.00 87.31 80 MET A O 1
ATOM 630 N N . GLU A 1 81 ? -10.723 8.854 0.910 1.00 87.31 81 GLU A N 1
ATOM 631 C CA . GLU A 1 81 ? -9.863 9.272 2.004 1.00 87.31 81 GLU A CA 1
ATOM 632 C C . GLU A 1 81 ? -10.697 9.717 3.213 1.00 87.31 81 GLU A C 1
ATOM 634 O O . GLU A 1 81 ? -10.436 9.299 4.341 1.00 87.31 81 GLU A O 1
ATOM 639 N N . ALA A 1 82 ? -11.756 10.501 2.980 1.00 87.62 82 ALA A N 1
ATOM 640 C CA . ALA A 1 82 ? -12.665 10.952 4.030 1.00 87.62 82 ALA A CA 1
ATOM 641 C C . ALA A 1 82 ? -13.407 9.790 4.707 1.00 87.62 82 ALA A C 1
ATOM 643 O O . ALA A 1 82 ? -13.556 9.793 5.929 1.00 87.62 82 ALA A O 1
ATOM 644 N N . VAL A 1 83 ? -13.853 8.794 3.937 1.00 87.69 83 VAL A N 1
ATOM 645 C CA . VAL A 1 83 ? -14.552 7.626 4.496 1.00 87.69 83 VAL A CA 1
ATOM 646 C C . VAL A 1 83 ? -13.581 6.725 5.252 1.00 87.69 83 VAL A C 1
ATOM 648 O O . VAL A 1 83 ? -13.886 6.321 6.369 1.00 87.69 83 VAL A O 1
ATOM 651 N N . LEU A 1 84 ? -12.391 6.461 4.704 1.00 88.19 84 LEU A N 1
ATOM 652 C CA . LEU A 1 84 ? -11.376 5.655 5.387 1.00 88.19 84 LEU A CA 1
ATOM 653 C C . LEU A 1 84 ? -10.939 6.289 6.718 1.00 88.19 84 LEU A C 1
ATOM 655 O O . LEU A 1 84 ? -10.788 5.573 7.708 1.00 88.19 84 LEU A O 1
ATOM 659 N N . ASN A 1 85 ? -10.841 7.622 6.781 1.00 87.75 85 ASN A N 1
ATOM 660 C CA . ASN A 1 85 ? -10.577 8.346 8.029 1.00 87.75 85 ASN A CA 1
ATOM 661 C C . ASN A 1 85 ? -11.714 8.179 9.056 1.00 87.75 85 ASN A C 1
ATOM 663 O O . ASN A 1 85 ? -11.458 8.101 10.255 1.00 87.75 85 ASN A O 1
ATOM 667 N N . GLN A 1 86 ? -12.970 8.086 8.607 1.00 88.31 86 GLN A N 1
ATOM 668 C CA . GLN A 1 86 ? -14.128 7.844 9.481 1.00 88.31 86 GLN A CA 1
ATOM 669 C C . GLN A 1 86 ? -14.256 6.376 9.911 1.00 88.31 86 GLN A C 1
ATOM 671 O O . GLN A 1 86 ? -14.840 6.090 10.953 1.00 88.31 86 GLN A O 1
ATOM 676 N N . CYS A 1 87 ? -13.691 5.438 9.146 1.00 84.31 87 CYS A N 1
ATOM 677 C CA . CYS A 1 87 ? -13.690 4.014 9.480 1.00 84.31 87 CYS A CA 1
ATOM 678 C C . CYS A 1 87 ? -12.765 3.653 10.656 1.00 84.31 87 CYS A C 1
ATOM 680 O O . CYS A 1 87 ? -12.754 2.490 11.061 1.00 84.31 87 CYS A O 1
ATOM 682 N N . ASN A 1 88 ? -12.004 4.618 11.194 1.00 83.31 88 ASN A N 1
ATOM 683 C CA . ASN A 1 88 ? -11.119 4.464 12.353 1.00 83.31 88 ASN A CA 1
ATOM 684 C C . ASN A 1 88 ? -10.186 3.239 12.239 1.00 83.31 88 ASN A C 1
ATOM 686 O O . ASN A 1 88 ? -9.967 2.497 13.203 1.00 83.31 88 ASN A O 1
ATOM 690 N N . VAL A 1 89 ? -9.678 3.016 11.023 1.00 87.06 89 VAL A N 1
ATOM 691 C CA . VAL A 1 89 ? -8.823 1.881 10.660 1.00 87.06 89 VAL A CA 1
ATOM 692 C C . VAL A 1 89 ? -7.473 2.024 11.356 1.00 87.06 89 VAL A C 1
ATOM 694 O O . VAL A 1 89 ? -6.796 3.042 11.217 1.00 87.06 89 VAL A O 1
ATOM 697 N N . LYS A 1 90 ? -7.047 0.986 12.081 1.00 89.50 90 LYS A N 1
ATOM 698 C CA . LYS A 1 90 ? -5.693 0.923 12.646 1.00 89.50 90 LYS A CA 1
ATOM 699 C C . LYS A 1 90 ? -4.713 0.512 11.554 1.00 89.50 90 LYS A C 1
ATOM 701 O O . LYS A 1 90 ? -4.543 -0.677 11.294 1.00 89.50 90 LYS A O 1
ATOM 706 N N . VAL A 1 91 ? -4.096 1.492 10.901 1.00 93.56 91 VAL A N 1
ATOM 707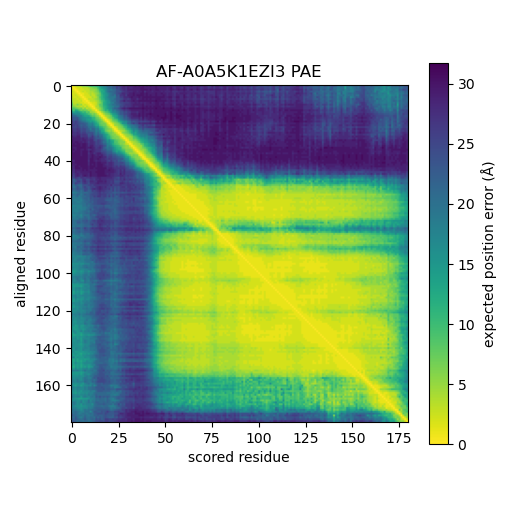 C CA . VAL A 1 91 ? -3.143 1.227 9.819 1.00 93.56 91 VAL A CA 1
ATOM 708 C C . VAL A 1 91 ? -1.873 0.583 10.374 1.00 93.56 91 VAL A C 1
ATOM 710 O O . VAL A 1 91 ? -1.235 1.107 11.284 1.00 93.56 91 VAL A O 1
ATOM 713 N N . SER A 1 92 ? -1.526 -0.576 9.820 1.00 96.25 92 SER A N 1
ATOM 714 C CA . SER A 1 92 ? -0.296 -1.318 10.093 1.00 96.25 92 SER A CA 1
ATOM 715 C C . SER A 1 92 ? 0.278 -1.850 8.784 1.00 96.25 92 SER A C 1
ATOM 717 O O . SER A 1 92 ? -0.463 -2.028 7.813 1.00 96.25 92 SER A O 1
ATOM 719 N N . HIS A 1 93 ? 1.583 -2.131 8.745 1.00 96.94 93 HIS A N 1
ATOM 720 C CA . HIS A 1 93 ? 2.243 -2.639 7.535 1.00 96.94 93 HIS A CA 1
ATOM 721 C C . HIS A 1 93 ? 1.595 -3.928 7.033 1.00 96.94 93 HIS A C 1
ATOM 723 O O . HIS A 1 93 ? 1.299 -4.042 5.847 1.00 96.94 93 HIS A O 1
ATOM 729 N N . VAL A 1 94 ? 1.261 -4.840 7.951 1.00 96.62 94 VAL A N 1
ATOM 730 C CA . VAL A 1 94 ? 0.584 -6.108 7.637 1.00 96.62 94 VAL A CA 1
ATOM 731 C C . VAL A 1 94 ? -0.787 -5.862 7.000 1.00 96.62 94 VAL A C 1
ATOM 733 O O . VAL A 1 94 ? -1.075 -6.407 5.939 1.00 96.62 94 VAL A O 1
ATOM 736 N N . LEU A 1 95 ? -1.611 -4.978 7.585 1.00 96.50 95 LEU A N 1
ATOM 737 C CA . LEU A 1 95 ? -2.922 -4.631 7.020 1.00 96.50 95 LEU A CA 1
ATOM 738 C C . LEU A 1 95 ? -2.791 -4.038 5.614 1.00 96.50 95 LEU A C 1
ATOM 740 O O . LEU A 1 95 ? -3.558 -4.391 4.721 1.00 96.50 95 LEU A O 1
ATOM 744 N N . VAL A 1 96 ? -1.830 -3.132 5.418 1.00 97.44 96 VAL A N 1
ATOM 745 C CA . VAL A 1 96 ? -1.607 -2.493 4.119 1.00 97.44 96 VAL A CA 1
ATOM 746 C C . VAL A 1 96 ? -1.219 -3.537 3.074 1.00 97.44 96 VAL A C 1
ATOM 748 O O . VAL A 1 96 ? -1.840 -3.574 2.014 1.00 97.44 96 VAL A O 1
ATOM 751 N N . VAL A 1 97 ? -0.262 -4.418 3.378 1.00 97.62 97 VAL A N 1
ATOM 752 C CA . VAL A 1 97 ? 0.155 -5.506 2.477 1.00 97.62 97 VAL A CA 1
ATOM 753 C C . VAL A 1 97 ? -1.024 -6.418 2.124 1.00 97.62 97 VAL A C 1
ATOM 755 O O . VAL A 1 97 ? -1.255 -6.685 0.943 1.00 97.62 97 VAL A O 1
ATOM 758 N N . ASP A 1 98 ? -1.820 -6.843 3.105 1.00 97.56 98 ASP A N 1
ATOM 759 C CA . ASP A 1 98 ? -2.941 -7.761 2.878 1.00 97.56 98 ASP A CA 1
ATOM 760 C C . ASP A 1 98 ? -4.063 -7.142 2.035 1.00 97.56 98 ASP A C 1
ATOM 762 O O . ASP A 1 98 ? -4.623 -7.799 1.151 1.00 97.56 98 ASP A O 1
ATOM 766 N N . VAL A 1 99 ? -4.365 -5.857 2.240 1.00 97.25 99 VAL A N 1
ATOM 767 C CA . VAL A 1 99 ? -5.327 -5.129 1.400 1.00 97.25 99 VAL A CA 1
ATOM 768 C C . VAL A 1 99 ? -4.776 -4.939 -0.018 1.00 97.25 99 VAL A C 1
ATOM 770 O O . VAL A 1 99 ? -5.504 -5.171 -0.985 1.00 97.25 99 VAL A O 1
ATOM 773 N N . LEU A 1 100 ? -3.497 -4.579 -0.173 1.00 97.25 100 LEU A N 1
ATOM 774 C CA . LEU A 1 100 ? -2.850 -4.433 -1.483 1.00 97.25 100 LEU A CA 1
ATOM 775 C C . LEU A 1 100 ? -2.851 -5.746 -2.273 1.00 97.25 100 LEU A C 1
ATOM 777 O O . LEU A 1 100 ? -3.181 -5.749 -3.460 1.00 97.25 100 LEU A O 1
ATOM 781 N N . ASN A 1 101 ? -2.579 -6.875 -1.617 1.00 95.69 101 ASN A N 1
ATOM 782 C CA . ASN A 1 101 ? -2.597 -8.198 -2.243 1.00 95.69 101 ASN A CA 1
ATOM 783 C C . ASN A 1 101 ? -3.969 -8.556 -2.841 1.00 95.69 101 ASN A C 1
ATOM 785 O O . ASN A 1 101 ? -4.042 -9.248 -3.862 1.00 95.69 101 ASN A O 1
ATOM 789 N N . ARG A 1 102 ? -5.066 -8.030 -2.280 1.00 96.19 102 ARG A N 1
ATOM 790 C CA . ARG A 1 102 ? -6.413 -8.174 -2.861 1.00 96.19 102 ARG A CA 1
ATOM 791 C C . ARG A 1 102 ? -6.626 -7.340 -4.128 1.00 96.19 102 ARG A C 1
ATOM 793 O O . ARG A 1 102 ? -7.486 -7.676 -4.939 1.00 96.19 102 ARG A O 1
ATOM 800 N N . PHE A 1 103 ? -5.818 -6.305 -4.344 1.00 93.88 103 PHE A N 1
ATOM 801 C CA . PHE A 1 103 ? -5.806 -5.472 -5.550 1.00 93.88 103 PHE A CA 1
ATOM 802 C C . PHE A 1 103 ? -4.643 -5.803 -6.502 1.00 93.88 103 PHE A C 1
ATOM 804 O O . PHE A 1 103 ? -4.265 -4.969 -7.324 1.00 93.88 103 PHE A O 1
ATOM 811 N N . ARG A 1 104 ? -4.106 -7.034 -6.469 1.00 91.12 104 ARG A N 1
ATOM 812 C CA . ARG A 1 104 ? -2.932 -7.457 -7.266 1.00 91.12 104 ARG A CA 1
ATOM 813 C C . ARG A 1 104 ? -2.988 -7.187 -8.782 1.00 91.12 104 ARG A C 1
ATOM 815 O O . ARG A 1 104 ? -1.947 -7.143 -9.431 1.00 91.12 104 ARG A O 1
ATOM 822 N N . HIS A 1 105 ? -4.185 -7.006 -9.344 1.00 90.06 105 HIS A N 1
ATOM 823 C CA . HIS A 1 105 ? -4.414 -6.693 -10.763 1.00 90.06 105 HIS A CA 1
ATOM 824 C C . HIS A 1 105 ? -5.078 -5.322 -10.994 1.00 90.06 105 HIS A C 1
ATOM 826 O O . HIS A 1 105 ? -5.376 -4.963 -12.130 1.00 90.06 105 HIS A O 1
ATOM 832 N N . ALA A 1 106 ? -5.326 -4.551 -9.934 1.00 92.31 106 ALA A N 1
ATOM 833 C CA . ALA A 1 106 ? -6.059 -3.292 -9.970 1.00 92.31 106 ALA A CA 1
ATOM 834 C C . ALA A 1 106 ? -5.214 -2.178 -9.340 1.00 92.31 106 ALA A C 1
ATOM 836 O O . ALA A 1 106 ? -5.415 -1.779 -8.194 1.00 92.31 106 ALA A O 1
ATOM 837 N N . TRP A 1 107 ? -4.259 -1.657 -10.111 1.00 94.12 107 TRP A N 1
ATOM 838 C CA . TRP A 1 107 ? -3.288 -0.693 -9.593 1.00 94.12 107 TRP A CA 1
ATOM 839 C C . TRP A 1 107 ? -3.911 0.628 -9.139 1.00 94.12 107 TRP A C 1
ATOM 841 O O . TRP A 1 107 ? -3.453 1.196 -8.161 1.00 94.12 107 TRP A O 1
ATOM 851 N N . LYS A 1 108 ? -4.971 1.115 -9.797 1.00 93.38 108 LYS A N 1
ATOM 852 C CA . LYS A 1 108 ? -5.583 2.411 -9.459 1.00 93.38 108 LYS A CA 1
ATOM 853 C C . LYS A 1 108 ? -6.154 2.460 -8.029 1.00 93.38 108 LYS A C 1
ATOM 855 O O . LYS A 1 108 ? -5.752 3.354 -7.282 1.00 93.38 108 LYS A O 1
ATOM 860 N N . PRO A 1 109 ? -7.046 1.537 -7.606 1.00 94.06 109 PRO A N 1
ATOM 861 C CA . PRO A 1 109 ? -7.506 1.508 -6.217 1.00 94.06 109 PRO A CA 1
ATOM 862 C C . PRO A 1 109 ? -6.367 1.192 -5.238 1.00 94.06 109 PRO A C 1
ATOM 864 O O . PRO A 1 109 ? -6.317 1.799 -4.170 1.00 94.06 109 PRO A O 1
ATOM 867 N N . ALA A 1 110 ? -5.419 0.323 -5.617 1.00 95.75 110 ALA A N 1
ATOM 868 C CA . ALA A 1 110 ? -4.251 0.005 -4.794 1.00 95.75 110 ALA A CA 1
ATOM 869 C C . ALA A 1 110 ? -3.389 1.244 -4.503 1.00 95.75 110 ALA A C 1
ATOM 871 O O . ALA A 1 110 ? -3.117 1.537 -3.343 1.00 95.75 110 ALA A O 1
ATOM 872 N N . SER A 1 111 ? -3.021 2.009 -5.535 1.00 94.50 111 SER A N 1
ATOM 873 C CA . SER A 1 111 ? -2.237 3.241 -5.411 1.00 94.50 111 SER A CA 1
ATOM 874 C C . SER A 1 111 ? -2.945 4.268 -4.537 1.00 94.50 111 SER A C 1
ATOM 876 O O . SER A 1 111 ? -2.322 4.858 -3.662 1.00 94.50 111 SER A O 1
ATOM 878 N N . ARG A 1 112 ? -4.254 4.471 -4.732 1.00 93.62 112 ARG A N 1
ATOM 879 C CA . ARG A 1 112 ? -5.016 5.440 -3.933 1.00 93.62 112 ARG A CA 1
ATOM 880 C C . ARG A 1 112 ? -5.023 5.065 -2.449 1.00 93.62 112 ARG A C 1
ATOM 882 O O . ARG A 1 112 ? -4.737 5.911 -1.605 1.00 93.62 112 ARG A O 1
ATOM 889 N N . PHE A 1 113 ? -5.266 3.792 -2.139 1.00 95.81 113 PHE A N 1
ATOM 890 C CA . PHE A 1 113 ? -5.179 3.280 -0.771 1.00 95.81 113 PHE A CA 1
ATOM 891 C C . PHE A 1 113 ? -3.758 3.391 -0.194 1.00 95.81 113 PHE A C 1
ATOM 893 O O . PHE A 1 113 ? -3.595 3.841 0.938 1.00 95.81 113 PHE A O 1
ATOM 900 N N . PHE A 1 114 ? -2.731 3.048 -0.975 1.00 96.62 114 PHE A N 1
ATOM 901 C CA . PHE A 1 114 ? -1.325 3.153 -0.582 1.00 96.62 114 PHE A CA 1
ATOM 902 C C . PHE A 1 114 ? -0.944 4.589 -0.186 1.00 96.62 114 PHE A C 1
ATOM 904 O O . PHE A 1 114 ? -0.373 4.809 0.884 1.00 96.62 114 PHE A O 1
ATOM 911 N N . TYR A 1 115 ? -1.317 5.583 -0.997 1.00 94.62 115 TYR A N 1
ATOM 912 C CA . TYR A 1 115 ? -1.060 6.992 -0.685 1.00 94.62 115 TYR A CA 1
ATOM 913 C C . TYR A 1 115 ? -1.861 7.493 0.518 1.00 94.62 115 TYR A C 1
ATOM 915 O O . TYR A 1 115 ? -1.354 8.304 1.291 1.00 94.62 115 TYR A O 1
ATOM 923 N N . TRP A 1 116 ? -3.098 7.026 0.702 1.00 95.06 116 TRP A N 1
ATOM 924 C CA . TRP A 1 116 ? -3.884 7.350 1.894 1.00 95.06 116 TRP A CA 1
ATOM 925 C C . TRP A 1 116 ? -3.247 6.781 3.170 1.00 95.06 116 TRP A C 1
ATOM 927 O O . TRP A 1 116 ? -3.146 7.492 4.171 1.00 95.06 116 TRP A O 1
ATOM 937 N N . ALA A 1 117 ? -2.780 5.529 3.130 1.00 95.81 117 ALA A N 1
ATOM 938 C CA . ALA A 1 117 ? -2.140 4.878 4.269 1.00 95.81 117 ALA A CA 1
ATOM 939 C C . ALA A 1 117 ? -0.877 5.638 4.700 1.00 95.81 117 ALA A C 1
ATOM 941 O O . ALA A 1 117 ? -0.711 5.921 5.882 1.00 95.81 117 ALA A O 1
ATOM 942 N N . GLY A 1 118 ? -0.049 6.063 3.738 1.00 94.25 118 GLY A N 1
ATOM 943 C CA . GLY A 1 118 ? 1.164 6.852 3.990 1.00 9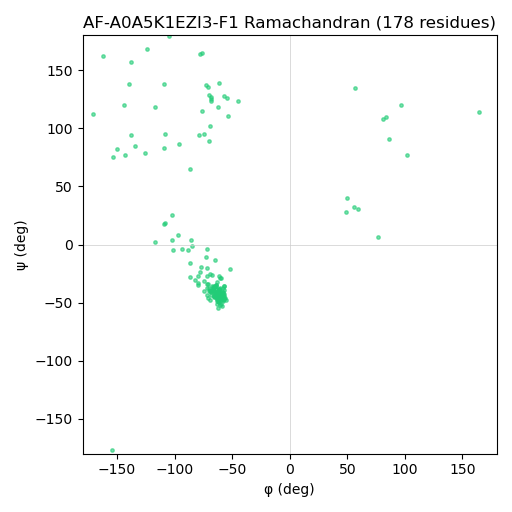4.25 118 GLY A CA 1
ATOM 944 C C . GLY A 1 118 ? 0.925 8.253 4.573 1.00 94.25 118 GLY A C 1
ATOM 945 O O . GLY A 1 118 ? 1.865 8.877 5.049 1.00 94.25 118 GLY A O 1
ATOM 946 N N . GLN A 1 119 ? -0.314 8.754 4.555 1.00 93.25 119 GLN A N 1
ATOM 947 C CA . GLN A 1 119 ? -0.689 10.037 5.165 1.00 93.25 119 GLN A CA 1
ATOM 948 C C . GLN A 1 119 ? -1.206 9.892 6.603 1.00 93.25 119 GLN A C 1
ATOM 950 O O . GLN A 1 119 ? -1.503 10.899 7.250 1.00 93.25 119 GLN A O 1
ATOM 955 N N . GLN A 1 120 ? -1.346 8.665 7.114 1.00 93.94 120 GLN A N 1
ATOM 956 C CA . GLN A 1 120 ? -1.873 8.453 8.457 1.00 93.94 120 GLN A CA 1
ATOM 957 C C . GLN A 1 120 ? -0.854 8.857 9.533 1.00 93.94 120 GLN A C 1
ATOM 959 O O . GLN A 1 120 ? 0.328 8.520 9.425 1.00 93.94 120 GLN A O 1
ATOM 964 N N . PRO A 1 121 ? -1.285 9.552 10.603 1.00 91.00 121 PRO A N 1
ATOM 965 C CA . PRO A 1 121 ? -0.384 9.970 11.670 1.00 91.00 121 PRO A CA 1
ATOM 966 C C . PRO A 1 121 ? 0.344 8.782 12.307 1.00 91.00 121 PRO A C 1
ATOM 968 O O . PRO A 1 121 ? -0.284 7.826 12.757 1.00 91.00 121 PRO A O 1
ATOM 971 N N . GLY A 1 122 ? 1.675 8.861 12.378 1.00 91.38 122 GLY A N 1
ATOM 972 C CA . GLY A 1 122 ? 2.506 7.818 12.987 1.00 91.38 122 GLY A CA 1
ATOM 973 C C . GLY A 1 122 ? 2.715 6.572 12.121 1.00 91.38 122 GLY A C 1
ATOM 974 O O . GLY A 1 122 ? 3.327 5.617 12.594 1.00 91.38 122 GLY A O 1
ATOM 975 N N . PHE A 1 123 ? 2.251 6.578 10.870 1.00 94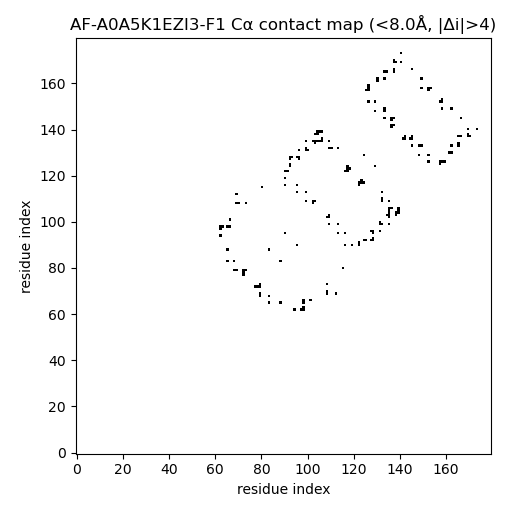.25 123 PHE A N 1
ATOM 976 C CA . PHE A 1 123 ? 2.515 5.519 9.906 1.00 94.25 123 PHE A CA 1
ATOM 977 C C . PHE A 1 123 ? 3.476 6.008 8.817 1.00 94.25 123 PHE A C 1
ATOM 979 O O . PHE A 1 123 ? 3.352 7.117 8.305 1.00 94.25 123 PHE A O 1
ATOM 986 N N . SER A 1 124 ? 4.431 5.160 8.451 1.00 94.00 124 SER A N 1
ATOM 987 C CA . SER A 1 124 ? 5.311 5.349 7.299 1.00 94.00 124 SER A CA 1
ATOM 988 C C . SER A 1 124 ? 5.484 4.004 6.626 1.00 94.00 124 SER A C 1
ATOM 990 O O . SER A 1 124 ? 5.661 2.999 7.317 1.00 94.00 124 SER A O 1
ATOM 992 N N . HIS A 1 125 ? 5.457 3.983 5.297 1.00 95.88 125 HIS A N 1
ATOM 993 C CA . HIS A 1 125 ? 5.684 2.755 4.543 1.00 95.88 125 HIS A CA 1
ATOM 994 C C . HIS A 1 125 ? 7.081 2.201 4.826 1.00 95.88 125 HIS A C 1
ATOM 996 O O . HIS A 1 125 ? 8.062 2.940 4.932 1.00 95.88 125 HIS A O 1
ATOM 1002 N N . ASP A 1 126 ? 7.136 0.887 4.966 1.00 94.44 126 ASP A N 1
ATOM 1003 C CA . ASP A 1 126 ? 8.345 0.087 5.092 1.00 94.44 126 ASP A CA 1
ATOM 1004 C C . ASP A 1 126 ? 8.635 -0.652 3.780 1.00 94.44 126 ASP A C 1
ATOM 1006 O O . ASP A 1 126 ? 7.881 -0.590 2.806 1.00 94.44 126 ASP A O 1
ATOM 1010 N N . SER A 1 127 ? 9.725 -1.411 3.752 1.00 93.31 127 SER A N 1
ATOM 1011 C CA . SER A 1 127 ? 10.089 -2.194 2.575 1.00 93.31 127 SER A CA 1
ATOM 1012 C C . SER A 1 127 ? 8.990 -3.168 2.130 1.00 93.31 127 SER A C 1
ATOM 1014 O O . SER A 1 127 ? 8.812 -3.351 0.929 1.00 93.31 127 SER A O 1
ATOM 1016 N N . GLN A 1 128 ? 8.229 -3.769 3.054 1.00 94.62 128 GLN A N 1
ATOM 1017 C CA . GLN A 1 128 ? 7.195 -4.753 2.709 1.00 94.62 128 GLN A CA 1
ATOM 1018 C C . GLN A 1 128 ? 6.014 -4.108 1.978 1.00 94.62 128 GLN A C 1
ATOM 1020 O O . GLN A 1 128 ? 5.583 -4.587 0.927 1.00 94.62 128 GLN A O 1
ATOM 1025 N N . THR A 1 129 ? 5.515 -2.992 2.505 1.00 96.62 129 THR A N 1
ATOM 1026 C CA . THR A 1 129 ? 4.412 -2.226 1.905 1.00 96.62 129 THR A CA 1
ATOM 1027 C C . THR A 1 129 ? 4.788 -1.654 0.540 1.00 96.62 129 THR A C 1
ATOM 1029 O O . THR A 1 129 ? 4.003 -1.755 -0.408 1.00 96.62 129 THR A O 1
ATOM 1032 N N . TYR A 1 130 ? 6.012 -1.142 0.390 1.00 95.88 130 TYR A N 1
ATOM 1033 C CA . TYR A 1 130 ? 6.518 -0.705 -0.909 1.00 95.88 130 TYR A CA 1
ATOM 1034 C C . TYR A 1 130 ? 6.701 -1.861 -1.901 1.00 95.88 130 TYR A C 1
ATOM 1036 O O . TYR A 1 130 ? 6.276 -1.736 -3.049 1.00 95.88 130 TYR A O 1
ATOM 1044 N N . ASN A 1 131 ? 7.294 -2.990 -1.493 1.00 94.12 131 ASN A N 1
ATOM 1045 C CA . ASN A 1 131 ? 7.481 -4.149 -2.375 1.00 94.12 131 ASN A CA 1
ATOM 1046 C C . ASN A 1 131 ? 6.128 -4.697 -2.863 1.00 94.12 131 ASN A C 1
ATOM 1048 O O . ASN A 1 131 ? 5.984 -5.018 -4.045 1.00 94.12 131 ASN A O 1
ATOM 1052 N N . ALA A 1 132 ? 5.105 -4.724 -2.000 1.00 95.88 132 ALA A N 1
ATOM 1053 C CA . ALA A 1 132 ? 3.741 -5.075 -2.394 1.00 95.88 132 ALA A CA 1
ATOM 1054 C C . ALA A 1 132 ? 3.200 -4.129 -3.481 1.00 95.88 132 ALA A C 1
ATOM 1056 O O . ALA A 1 132 ? 2.704 -4.591 -4.510 1.00 95.88 132 ALA A O 1
ATOM 1057 N N . MET A 1 133 ? 3.358 -2.811 -3.314 1.00 97.00 133 MET A N 1
ATOM 1058 C CA . MET A 1 133 ? 2.937 -1.836 -4.325 1.00 97.00 133 MET A CA 1
ATOM 1059 C C . MET A 1 133 ? 3.728 -1.980 -5.639 1.00 97.00 133 MET A C 1
ATOM 1061 O O . MET A 1 133 ? 3.135 -1.991 -6.719 1.00 97.00 133 MET A O 1
ATOM 1065 N N . MET A 1 134 ? 5.049 -2.164 -5.564 1.00 93.69 134 MET A N 1
ATOM 1066 C CA . MET A 1 134 ? 5.925 -2.393 -6.721 1.00 93.69 134 MET A CA 1
ATOM 1067 C C . MET A 1 134 ? 5.503 -3.629 -7.523 1.00 93.69 134 MET A C 1
ATOM 1069 O O . MET A 1 134 ? 5.447 -3.568 -8.751 1.00 93.69 134 MET A O 1
ATOM 1073 N N . ASN A 1 135 ? 5.141 -4.724 -6.847 1.00 92.31 135 ASN A N 1
ATOM 1074 C CA . ASN A 1 135 ? 4.621 -5.932 -7.491 1.00 92.31 135 ASN A CA 1
ATOM 1075 C C . ASN A 1 135 ? 3.333 -5.652 -8.281 1.00 92.31 135 ASN A C 1
ATOM 1077 O O . ASN A 1 135 ? 3.197 -6.095 -9.422 1.00 92.31 135 ASN A O 1
ATOM 1081 N N . ILE A 1 136 ? 2.401 -4.878 -7.718 1.00 94.75 136 ILE A N 1
ATOM 1082 C CA . ILE A 1 136 ? 1.151 -4.499 -8.398 1.00 94.75 136 ILE A CA 1
ATOM 1083 C C . ILE A 1 136 ? 1.446 -3.662 -9.644 1.00 94.75 136 ILE A C 1
ATOM 1085 O O . ILE A 1 136 ? 0.904 -3.937 -10.719 1.00 94.75 136 ILE A O 1
ATOM 1089 N N . LEU A 1 137 ? 2.316 -2.656 -9.522 1.00 92.56 137 LEU A N 1
ATOM 1090 C CA . LEU A 1 137 ? 2.698 -1.786 -10.637 1.00 92.56 137 LEU A CA 1
ATOM 1091 C C . LEU A 1 137 ? 3.415 -2.571 -11.742 1.00 92.56 137 LEU A C 1
ATOM 1093 O O . LEU A 1 137 ? 3.084 -2.402 -12.915 1.00 92.56 137 LEU A O 1
ATOM 1097 N N . GLY A 1 138 ? 4.324 -3.479 -11.380 1.00 87.44 138 GLY A N 1
ATOM 1098 C CA . GLY A 1 138 ? 5.008 -4.367 -12.320 1.00 87.44 138 GLY A CA 1
ATOM 1099 C C . GLY A 1 138 ? 4.036 -5.287 -13.065 1.00 87.44 138 GLY A C 1
ATOM 1100 O O . GLY A 1 138 ? 4.036 -5.318 -14.296 1.00 87.44 138 GLY A O 1
ATOM 1101 N N . ASN A 1 139 ? 3.139 -5.960 -12.337 1.00 88.38 139 ASN A N 1
ATOM 1102 C CA . ASN A 1 139 ? 2.142 -6.874 -12.909 1.00 88.38 139 ASN A CA 1
ATOM 1103 C C . ASN A 1 139 ? 1.141 -6.170 -13.835 1.00 88.38 139 ASN A C 1
ATOM 1105 O O . ASN A 1 139 ? 0.665 -6.752 -14.808 1.00 88.38 139 ASN A O 1
ATOM 1109 N N . THR A 1 140 ? 0.822 -4.908 -13.548 1.00 87.50 140 THR A N 1
ATOM 1110 C CA . THR A 1 140 ? -0.106 -4.086 -14.342 1.00 87.50 140 THR A CA 1
ATOM 1111 C C . THR A 1 140 ? 0.600 -3.163 -15.337 1.00 87.50 140 THR A C 1
ATOM 1113 O O . THR A 1 140 ? -0.054 -2.334 -15.977 1.00 87.50 140 THR A O 1
ATOM 1116 N N . ARG A 1 141 ? 1.922 -3.320 -15.502 1.00 87.00 141 ARG A N 1
ATOM 1117 C CA . ARG A 1 141 ? 2.766 -2.599 -16.472 1.00 87.00 141 ARG A CA 1
ATOM 1118 C C . ARG A 1 141 ? 2.764 -1.078 -16.306 1.00 87.00 141 ARG A C 1
ATOM 1120 O O . ARG A 1 141 ? 2.935 -0.340 -17.273 1.00 87.00 141 ARG A O 1
ATOM 1127 N N . GLN A 1 142 ? 2.597 -0.599 -15.079 1.00 89.25 142 GLN A N 1
ATOM 1128 C CA . GLN A 1 142 ? 2.670 0.822 -14.742 1.00 89.25 142 GLN A CA 1
ATOM 1129 C C . GLN A 1 142 ? 4.122 1.225 -14.466 1.00 89.25 142 GLN A C 1
ATOM 1131 O O . GLN A 1 142 ? 4.496 1.548 -13.341 1.00 89.25 142 GLN A O 1
ATOM 1136 N N . PHE A 1 143 ? 4.968 1.153 -15.497 1.00 85.94 143 PHE A N 1
ATOM 1137 C CA . PHE A 1 143 ? 6.418 1.304 -15.344 1.00 85.94 143 PHE A CA 1
ATOM 1138 C C . PHE A 1 143 ? 6.842 2.695 -14.865 1.00 85.94 143 PHE A C 1
ATOM 1140 O O . PHE A 1 143 ? 7.761 2.798 -14.062 1.00 85.94 143 PHE A O 1
ATOM 1147 N N . GLU A 1 144 ? 6.164 3.755 -15.308 1.00 87.69 144 GLU A N 1
ATOM 1148 C CA . GLU A 1 144 ? 6.451 5.121 -14.853 1.00 87.69 144 GLU A CA 1
ATOM 1149 C C . GLU A 1 144 ? 6.183 5.271 -13.351 1.00 87.69 144 GLU A C 1
ATOM 1151 O O . GLU A 1 144 ? 7.056 5.703 -12.600 1.00 87.69 144 GLU A O 1
ATOM 1156 N N . SER A 1 145 ? 5.015 4.814 -12.892 1.00 90.25 145 SER A N 1
ATOM 1157 C CA . SER A 1 145 ? 4.679 4.786 -11.467 1.00 90.25 145 SER A CA 1
ATOM 1158 C C . SER A 1 145 ? 5.638 3.898 -10.674 1.00 90.25 145 SER A C 1
ATOM 1160 O O . SER A 1 145 ? 6.035 4.269 -9.578 1.00 90.25 145 SER A O 1
ATOM 1162 N N . MET A 1 146 ? 6.057 2.759 -11.232 1.00 88.25 146 MET A N 1
ATOM 1163 C CA . MET A 1 146 ? 7.020 1.855 -10.597 1.00 88.25 146 MET A CA 1
ATOM 1164 C C . MET A 1 146 ? 8.385 2.528 -10.393 1.00 88.25 146 MET A C 1
ATOM 1166 O O . MET A 1 146 ? 8.983 2.387 -9.331 1.00 88.25 146 MET A O 1
ATOM 1170 N N . VAL A 1 147 ? 8.869 3.297 -11.376 1.00 86.94 147 VAL A N 1
ATOM 1171 C CA . VAL A 1 147 ? 10.107 4.082 -11.236 1.00 86.94 147 VAL A CA 1
ATOM 1172 C C . VAL A 1 147 ? 9.944 5.162 -10.166 1.00 86.94 147 VAL A C 1
ATOM 1174 O O . VAL A 1 147 ? 10.811 5.289 -9.307 1.00 86.94 147 VAL A O 1
ATOM 1177 N N . ALA A 1 148 ? 8.824 5.890 -10.162 1.00 91.38 148 ALA A N 1
ATOM 1178 C CA . ALA A 1 148 ? 8.562 6.915 -9.152 1.00 91.38 148 ALA A CA 1
ATOM 1179 C C . ALA A 1 148 ? 8.529 6.331 -7.726 1.00 91.38 148 ALA A C 1
ATOM 1181 O O . ALA A 1 148 ? 9.162 6.874 -6.820 1.00 91.38 148 ALA A O 1
ATOM 1182 N N . THR A 1 149 ? 7.857 5.191 -7.535 1.00 91.69 149 THR A N 1
ATOM 1183 C 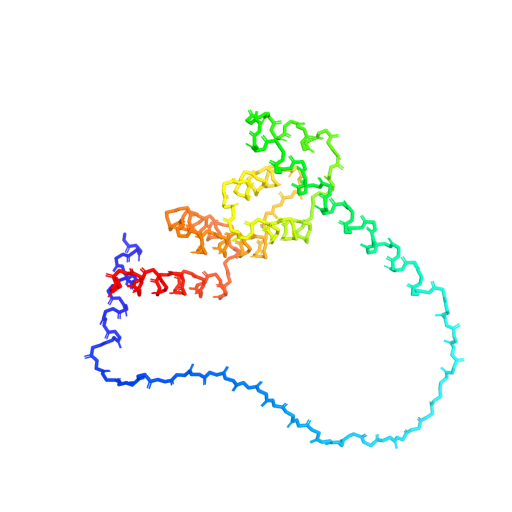CA . THR A 1 149 ? 7.834 4.471 -6.254 1.00 91.69 149 THR A CA 1
ATOM 1184 C C . THR A 1 149 ? 9.232 3.992 -5.857 1.00 91.69 149 THR A C 1
ATOM 1186 O O . THR A 1 149 ? 9.625 4.152 -4.705 1.00 91.69 149 THR A O 1
ATOM 1189 N N . PHE A 1 150 ? 10.029 3.477 -6.797 1.00 87.75 150 PHE A N 1
ATOM 1190 C CA . PHE A 1 150 ? 11.410 3.067 -6.530 1.00 87.75 150 PHE A CA 1
ATOM 1191 C C . PHE A 1 150 ? 12.301 4.232 -6.065 1.00 87.75 150 PHE A C 1
ATOM 1193 O O . PHE A 1 150 ? 13.080 4.095 -5.121 1.00 87.75 150 PHE A O 1
ATOM 1200 N N . GLU A 1 151 ? 12.179 5.398 -6.701 1.00 89.25 151 GLU A N 1
ATOM 1201 C CA . GLU A 1 151 ? 12.908 6.603 -6.295 1.00 89.25 151 GLU A CA 1
ATOM 1202 C C . GLU A 1 151 ? 12.495 7.082 -4.896 1.00 89.25 151 GLU A C 1
ATOM 1204 O O . GLU A 1 151 ? 13.342 7.524 -4.117 1.00 89.25 151 GLU A O 1
ATOM 1209 N N . GLU A 1 152 ? 11.207 6.980 -4.559 1.00 89.81 152 GLU A N 1
ATOM 1210 C CA . GLU A 1 152 ? 10.689 7.280 -3.221 1.00 89.81 152 GLU A CA 1
ATOM 1211 C C . GLU A 1 152 ? 11.295 6.350 -2.158 1.00 89.81 152 GLU A C 1
ATOM 1213 O O . GLU A 1 152 ? 11.797 6.827 -1.139 1.00 89.81 152 GLU A O 1
ATOM 1218 N N . MET A 1 153 ? 11.358 5.042 -2.429 1.00 89.50 153 MET A N 1
ATOM 1219 C CA . MET A 1 153 ? 12.014 4.068 -1.545 1.00 89.50 153 MET A CA 1
ATOM 1220 C C . MET A 1 153 ? 13.485 4.406 -1.295 1.00 89.50 153 MET A C 1
ATOM 1222 O O . MET A 1 153 ? 13.958 4.300 -0.162 1.00 89.50 153 MET A O 1
ATOM 1226 N N . GLY A 1 154 ? 14.196 4.850 -2.337 1.00 85.00 154 GLY A N 1
ATOM 1227 C CA . GLY A 1 154 ? 15.590 5.276 -2.233 1.00 85.00 154 GLY A CA 1
ATOM 1228 C C . GLY A 1 154 ? 15.772 6.489 -1.320 1.00 85.00 154 GLY A C 1
ATOM 1229 O O . GLY A 1 154 ? 16.692 6.507 -0.505 1.00 85.00 154 GLY A O 1
ATOM 1230 N N . LYS A 1 155 ? 14.867 7.473 -1.393 1.00 88.31 155 LYS A N 1
ATOM 1231 C CA . LYS A 1 155 ? 14.872 8.643 -0.492 1.00 88.31 155 LYS A CA 1
ATOM 1232 C C . LYS A 1 155 ? 14.594 8.243 0.956 1.00 88.31 155 LYS A C 1
ATOM 1234 O O . LYS A 1 155 ? 15.219 8.777 1.867 1.00 88.31 155 LYS A O 1
ATOM 1239 N N . ASN A 1 156 ? 13.708 7.271 1.149 1.00 85.69 156 ASN A N 1
ATOM 1240 C CA . ASN A 1 156 ? 13.314 6.778 2.466 1.00 85.69 156 ASN A CA 1
ATOM 1241 C C . ASN A 1 156 ? 14.273 5.707 3.022 1.00 85.69 156 ASN A C 1
ATOM 1243 O O . ASN A 1 156 ? 14.086 5.250 4.144 1.00 85.69 156 ASN A O 1
ATOM 1247 N N . SER A 1 157 ? 15.320 5.328 2.274 1.00 84.94 157 SER A N 1
ATOM 1248 C CA . SER A 1 157 ? 16.307 4.298 2.649 1.00 84.94 157 SER A CA 1
ATOM 1249 C C . SER A 1 157 ? 15.696 2.926 2.986 1.00 84.94 157 SER A C 1
ATOM 1251 O O . SER A 1 157 ? 16.236 2.183 3.800 1.00 84.94 157 SER A O 1
ATOM 1253 N N . VAL A 1 158 ? 14.581 2.572 2.338 1.00 85.12 158 VAL A N 1
ATOM 1254 C CA . VAL A 1 158 ? 13.843 1.302 2.540 1.00 85.12 158 VAL A CA 1
ATOM 1255 C C . VAL A 1 158 ? 13.969 0.340 1.352 1.00 85.12 158 VAL A C 1
ATOM 1257 O O . VAL A 1 158 ? 13.175 -0.589 1.193 1.00 85.12 158 VAL A O 1
ATOM 1260 N N . THR A 1 159 ? 14.962 0.550 0.490 1.00 80.69 159 THR A N 1
ATOM 1261 C CA . THR A 1 159 ? 15.236 -0.304 -0.672 1.00 80.69 159 THR A CA 1
ATOM 1262 C C . THR A 1 159 ? 15.796 -1.666 -0.250 1.00 80.69 159 THR A C 1
ATOM 1264 O O . THR A 1 159 ? 16.705 -1.743 0.574 1.00 80.69 159 THR A O 1
ATOM 1267 N N . THR A 1 160 ? 15.302 -2.750 -0.855 1.00 80.44 160 THR A N 1
ATOM 1268 C CA . THR A 1 160 ? 15.766 -4.131 -0.606 1.00 80.44 160 THR A CA 1
ATOM 1269 C C . THR A 1 160 ? 16.209 -4.814 -1.901 1.00 80.44 160 THR A C 1
ATOM 1271 O O . THR A 1 160 ? 15.925 -4.319 -2.990 1.00 80.44 160 THR A O 1
ATOM 1274 N N . MET A 1 161 ? 16.880 -5.971 -1.816 1.00 76.38 161 MET A N 1
ATOM 1275 C CA . MET A 1 161 ? 17.225 -6.772 -3.006 1.00 76.38 161 MET A CA 1
ATOM 1276 C C . MET A 1 161 ? 15.985 -7.170 -3.818 1.00 76.38 161 MET A C 1
ATOM 1278 O O . MET A 1 161 ? 16.012 -7.132 -5.047 1.00 76.38 161 MET A O 1
ATOM 1282 N N . GLU A 1 162 ? 14.878 -7.482 -3.139 1.00 75.12 162 GLU A N 1
ATOM 1283 C CA . GLU A 1 162 ? 13.594 -7.785 -3.777 1.00 75.12 162 GLU A CA 1
ATOM 1284 C C . GLU A 1 162 ? 13.123 -6.626 -4.669 1.00 75.12 162 GLU A C 1
ATOM 1286 O O . GLU A 1 162 ? 12.683 -6.842 -5.799 1.00 75.12 162 GLU A O 1
ATOM 1291 N N . THR A 1 163 ? 13.335 -5.388 -4.221 1.00 75.50 163 THR A N 1
ATOM 1292 C CA . THR A 1 163 ? 12.978 -4.178 -4.960 1.00 75.50 163 THR A CA 1
ATOM 1293 C C . THR A 1 163 ? 13.689 -4.074 -6.321 1.00 75.50 163 THR A C 1
ATOM 1295 O O . THR A 1 163 ? 13.126 -3.510 -7.255 1.00 75.50 163 THR A O 1
ATOM 1298 N N . PHE A 1 164 ? 14.891 -4.643 -6.482 1.00 77.06 164 PHE A N 1
ATOM 1299 C CA . PHE A 1 164 ? 15.605 -4.665 -7.769 1.00 77.06 164 PHE A CA 1
ATOM 1300 C C . PHE A 1 164 ? 15.134 -5.792 -8.699 1.00 77.06 164 PHE A C 1
ATOM 1302 O O . PHE A 1 164 ? 15.155 -5.632 -9.918 1.00 77.06 164 PHE A O 1
ATOM 1309 N N . ILE A 1 165 ? 14.677 -6.917 -8.142 1.00 79.56 165 ILE A N 1
ATOM 1310 C CA . ILE A 1 165 ? 14.211 -8.080 -8.913 1.00 79.56 165 ILE A CA 1
ATOM 1311 C C . ILE A 1 165 ? 12.866 -7.787 -9.592 1.00 79.56 165 ILE A C 1
ATOM 1313 O O . ILE A 1 165 ? 12.639 -8.219 -10.726 1.00 79.56 165 ILE A O 1
ATOM 1317 N N . ILE A 1 166 ? 11.977 -7.050 -8.916 1.00 78.06 166 ILE A N 1
ATOM 1318 C CA . ILE A 1 166 ? 10.617 -6.768 -9.400 1.00 78.06 166 ILE A CA 1
ATOM 1319 C C . ILE A 1 166 ? 10.633 -6.045 -10.764 1.00 78.06 166 ILE A C 1
ATOM 1321 O O . ILE A 1 166 ? 10.030 -6.570 -11.707 1.00 78.06 166 ILE A O 1
ATOM 1325 N N . PRO A 1 167 ? 11.357 -4.918 -10.947 1.00 73.75 167 PRO A N 1
ATOM 1326 C CA . PRO A 1 167 ? 11.487 -4.275 -12.250 1.00 73.75 167 PRO A CA 1
ATOM 1327 C C . PRO A 1 167 ? 12.063 -5.206 -13.314 1.00 73.75 167 PRO A C 1
ATOM 1329 O O . PRO A 1 167 ? 11.503 -5.289 -14.404 1.00 73.75 167 PRO A O 1
ATOM 1332 N N . THR A 1 168 ? 13.142 -5.938 -13.014 1.00 77.38 168 THR A N 1
ATOM 1333 C CA . THR A 1 168 ? 13.781 -6.844 -13.982 1.00 77.38 168 THR A CA 1
ATOM 1334 C C . THR A 1 168 ? 12.795 -7.882 -14.517 1.00 77.38 168 THR A C 1
ATOM 1336 O O . THR A 1 168 ? 12.694 -8.054 -15.733 1.00 77.38 168 THR A O 1
ATOM 1339 N N . LYS A 1 169 ? 12.009 -8.511 -13.632 1.00 77.69 169 LYS A N 1
ATOM 1340 C CA . LYS A 1 169 ? 10.954 -9.461 -14.016 1.00 77.69 169 LYS A CA 1
ATOM 1341 C C . LYS A 1 169 ? 9.857 -8.792 -14.850 1.00 77.69 169 LYS A C 1
ATOM 1343 O O . LYS A 1 169 ? 9.483 -9.306 -15.903 1.00 77.69 169 LYS A O 1
ATOM 1348 N N . ALA A 1 170 ? 9.368 -7.632 -14.414 1.00 75.00 170 ALA A N 1
ATOM 1349 C CA . ALA A 1 170 ? 8.285 -6.922 -15.090 1.00 75.00 170 ALA A CA 1
ATOM 1350 C C . ALA A 1 170 ? 8.683 -6.444 -16.501 1.00 75.00 170 ALA A C 1
ATOM 1352 O O . ALA A 1 170 ? 7.903 -6.572 -17.449 1.00 75.00 170 ALA A O 1
ATOM 1353 N N . PHE A 1 171 ? 9.909 -5.940 -16.671 1.00 68.94 171 PHE A N 1
ATOM 1354 C CA . PHE A 1 171 ? 10.430 -5.520 -17.973 1.00 68.94 171 PHE A CA 1
ATOM 1355 C C . PHE A 1 171 ? 10.695 -6.708 -18.906 1.00 68.94 171 PHE A C 1
ATOM 1357 O O . PHE A 1 171 ? 10.396 -6.600 -20.096 1.00 68.94 171 PHE A O 1
ATOM 1364 N N . ALA A 1 172 ? 11.181 -7.847 -18.395 1.00 73.50 172 ALA A N 1
ATOM 1365 C CA . ALA A 1 172 ? 11.335 -9.072 -19.185 1.00 73.50 172 ALA A CA 1
ATOM 1366 C C . ALA A 1 172 ? 9.982 -9.556 -19.744 1.00 73.50 172 ALA A C 1
ATOM 1368 O O . ALA A 1 172 ? 9.821 -9.648 -20.963 1.00 73.50 172 ALA A O 1
ATOM 1369 N N . ALA A 1 173 ? 8.970 -9.705 -18.881 1.00 66.12 173 ALA A N 1
ATOM 1370 C CA . ALA A 1 173 ? 7.604 -10.063 -19.283 1.00 66.12 173 ALA A CA 1
ATOM 1371 C C . ALA A 1 173 ? 6.954 -9.015 -20.216 1.00 66.12 173 ALA A C 1
ATOM 1373 O O . ALA A 1 173 ? 6.076 -9.320 -21.026 1.00 66.12 173 ALA A O 1
ATOM 1374 N N . GLY A 1 174 ? 7.378 -7.751 -20.118 1.00 61.62 174 GLY A N 1
ATOM 1375 C CA . GLY A 1 174 ? 7.019 -6.663 -21.029 1.00 61.62 174 GLY A CA 1
ATOM 1376 C C . GLY A 1 174 ? 7.464 -6.888 -22.479 1.00 61.62 174 GLY A C 1
ATOM 1377 O O . GLY A 1 174 ? 6.725 -6.550 -23.407 1.00 61.62 174 GLY A O 1
ATOM 1378 N N . ARG A 1 175 ? 8.667 -7.446 -22.677 1.00 58.41 175 ARG A N 1
ATOM 1379 C CA . ARG A 1 175 ? 9.306 -7.610 -23.996 1.00 58.41 175 ARG A CA 1
ATOM 1380 C C . ARG A 1 175 ? 8.775 -8.810 -24.774 1.00 58.41 175 ARG A C 1
ATOM 1382 O O . ARG A 1 175 ? 8.675 -8.718 -25.995 1.00 58.41 175 ARG A O 1
ATOM 1389 N N . GLU A 1 176 ? 8.404 -9.892 -24.097 1.00 57.00 176 GLU A N 1
ATOM 1390 C CA . GLU A 1 176 ? 7.905 -11.110 -24.753 1.00 57.00 176 GLU A CA 1
ATOM 1391 C C . GLU A 1 176 ? 6.556 -10.895 -25.449 1.00 57.00 176 GLU A C 1
ATOM 1393 O O . GLU A 1 176 ? 6.363 -11.352 -26.570 1.00 57.00 176 GLU A O 1
ATOM 1398 N N . MET A 1 177 ? 5.665 -10.082 -24.875 1.00 49.88 177 MET A N 1
ATOM 1399 C CA . MET A 1 177 ? 4.359 -9.801 -25.494 1.00 49.88 177 MET A CA 1
ATOM 1400 C C . MET A 1 177 ? 4.419 -8.887 -26.728 1.00 49.88 177 MET A C 1
ATOM 1402 O O . MET A 1 177 ? 3.410 -8.730 -27.398 1.00 49.88 177 MET A O 1
ATOM 1406 N N . LYS A 1 178 ? 5.560 -8.245 -27.026 1.00 47.72 178 LYS A N 1
ATOM 1407 C CA . LYS A 1 178 ? 5.736 -7.458 -28.266 1.00 47.72 178 LYS A CA 1
ATOM 1408 C C . LYS A 1 178 ? 6.246 -8.302 -29.440 1.00 47.72 178 LYS A C 1
ATOM 1410 O O . LYS A 1 178 ? 6.409 -7.769 -30.533 1.00 47.72 178 LYS A O 1
ATOM 1415 N N . LYS A 1 179 ? 6.554 -9.580 -29.200 1.00 45.56 179 LYS A N 1
ATOM 1416 C CA . LYS A 1 179 ? 6.980 -10.549 -30.220 1.00 45.56 179 LYS A CA 1
ATOM 1417 C C . LYS A 1 179 ? 5.856 -11.508 -30.646 1.00 45.56 179 LYS A C 1
ATOM 1419 O O . LYS A 1 179 ? 6.093 -12.309 -31.545 1.00 45.56 179 LYS A O 1
ATOM 1424 N N . ALA A 1 180 ? 4.687 -11.429 -30.008 1.00 38.97 180 ALA A N 1
ATOM 1425 C CA . ALA A 1 180 ? 3.456 -12.126 -30.386 1.00 38.97 180 ALA A CA 1
ATOM 1426 C C . ALA A 1 180 ? 2.529 -11.165 -31.141 1.00 38.97 180 ALA A C 1
ATOM 1428 O O . ALA A 1 180 ? 1.826 -11.640 -32.057 1.00 38.97 180 ALA A O 1
#

Organism: NCBI:txid210225

Sequence (180 aa):
KFSTLLEEEVYKRNGDEVANDTDIFVDGDVGDDYNDDGRGSAGGDSGSDSEKSREREIYAKEVDRVYKVVNELFASDRNMEAVLNQCNVKVSHVLVVDVLNRFRHAWKPASRFFYWAGQQPGFSHDSQTYNAMMNILGNTRQFESMVATFEEMGKNSVTTMETFIIPTKAFAAGREMKKA

pLDDT: mean 75.99, std 20.7, range [33.09, 97.62]